Protein AF-A0A7Y6WZF7-F1 (afdb_monomer_lite)

Radius of gyration: 32.37 Å; chains: 1; bounding box: 88×77×103 Å

pLDDT: mean 83.47, std 19.79, range [34.03, 98.75]

Foldseek 3Di:
DDDDDDDDDDDDDDDDDDPDDPPPPVVVVVVVVPPPDPCPPPPPAPLHDQVVEEAEFDAAPDEDKDKWFFQAKAAFQAQKTFTPFCPPHDAFFKKKKAQQDDQDDDDQPDPDDRDPPPPRHGDIDIFGFHDDDGGMGGGPGTHRHIDHNARIMIMGAERRQEYEAAQNGEYEWAADPRGDIQDDHYGYVDYYHHNHYYDHQLRYDNRPDDDAAPADDDPDSDDDPNNGDDDD

Secondary structure (DSSP, 8-state):
-----------------------HHHHHHHHHTTS---------STT---TTEEEEE-STTB---EEEEB-S-B-TT--EEEBS--TT--TT-EEEEEE---PPPPPTT--S----TT-STT-EEEEEEEEE-SSEEEESS--SS-B-SSSEEEEEE-EEEEEEE-TT-EEEPPPP-SSS------EESS-EEESSEEE-TT-SGGGG-----S--S--SS---TTTS----

Sequence (232 aa):
MTRTTFYVPLLSRVFQGRLGLAIAPLALLCAALLGPVAMAAVDNVGLGSGAVGALTINAANTSINTYTRVTAAVPAGQSFVTVASTTGFSVGNLVMVHQTTGLAAPASGSQTPINLVGGPVGRWEFARIASLTATRLNFTQPLTVAFGATGTQAIRVPEYTSVTVNAAGSIVAAPWDGATGGVVAFLSQGAVNNAGAIHADGRGFRGAFAWNGDGDGCTALDEQWPGGASKG

Structure (mmCIF, N/CA/C/O backbone):
data_AF-A0A7Y6WZF7-F1
#
_entry.id   AF-A0A7Y6WZF7-F1
#
loop_
_atom_site.group_PDB
_atom_site.id
_atom_site.type_symbol
_atom_site.label_atom_id
_atom_site.label_alt_id
_atom_site.label_comp_id
_atom_site.label_asym_id
_atom_site.label_entity_id
_atom_site.label_seq_id
_atom_site.pdbx_PDB_ins_code
_atom_site.Cartn_x
_atom_site.Cartn_y
_atom_site.Cartn_z
_atom_site.occupancy
_atom_site.B_iso_or_equiv
_atom_site.auth_seq_id
_atom_site.auth_comp_id
_atom_site.auth_asym_id
_atom_site.auth_atom_id
_atom_site.pdbx_PDB_model_num
ATOM 1 N N . MET A 1 1 ? 72.786 52.980 68.051 1.00 40.03 1 MET A N 1
ATOM 2 C CA . MET A 1 1 ? 73.871 51.988 68.183 1.00 40.03 1 MET A CA 1
ATOM 3 C C . MET A 1 1 ? 73.684 50.908 67.135 1.00 40.03 1 MET A C 1
ATOM 5 O O . MET A 1 1 ? 72.730 50.150 67.175 1.00 40.03 1 MET A O 1
ATOM 9 N N . THR A 1 2 ? 74.569 50.966 66.151 1.00 35.69 2 THR A N 1
ATOM 10 C CA . THR A 1 2 ? 75.109 49.901 65.299 1.00 35.69 2 THR A CA 1
ATOM 11 C C . THR A 1 2 ? 74.838 48.469 65.777 1.00 35.69 2 THR A C 1
ATOM 13 O O . THR A 1 2 ? 75.271 48.116 66.868 1.00 35.69 2 THR A O 1
ATOM 16 N N . ARG A 1 3 ? 74.261 47.615 64.922 1.00 34.12 3 ARG A N 1
ATOM 17 C CA . ARG A 1 3 ? 74.954 46.444 64.339 1.00 34.12 3 ARG A CA 1
ATOM 18 C C . ARG A 1 3 ? 73.996 45.539 63.560 1.00 34.12 3 ARG A C 1
ATOM 20 O O . ARG A 1 3 ? 73.179 44.818 64.112 1.00 34.12 3 ARG A O 1
ATOM 27 N N . THR A 1 4 ? 74.189 45.582 62.250 1.00 42.47 4 THR A N 1
ATOM 28 C CA . THR A 1 4 ? 74.341 44.460 61.320 1.00 42.47 4 THR A CA 1
ATOM 29 C C . THR A 1 4 ? 74.389 43.061 61.949 1.00 42.47 4 THR A C 1
ATOM 31 O O . THR A 1 4 ? 75.234 42.791 62.800 1.00 42.47 4 THR A O 1
ATOM 34 N N . THR A 1 5 ? 73.605 42.122 61.417 1.00 44.31 5 THR A N 1
ATOM 35 C CA . THR A 1 5 ? 74.024 40.716 61.291 1.00 44.31 5 THR A CA 1
ATOM 36 C C . THR A 1 5 ? 73.491 40.162 59.972 1.00 44.31 5 THR A C 1
ATOM 38 O O . THR A 1 5 ? 72.292 39.991 59.785 1.00 44.31 5 THR A O 1
ATOM 41 N N . PHE A 1 6 ? 74.424 39.940 59.049 1.00 35.78 6 PHE A N 1
ATOM 42 C CA . PHE A 1 6 ? 74.285 39.092 57.872 1.00 35.78 6 PHE A CA 1
ATOM 43 C C . PHE A 1 6 ? 74.672 37.660 58.271 1.00 35.78 6 PHE A C 1
ATOM 45 O O . PHE A 1 6 ? 75.722 37.478 58.886 1.00 35.78 6 PHE A O 1
ATOM 52 N N . TYR A 1 7 ? 73.900 36.657 57.848 1.00 36.22 7 TYR A N 1
ATOM 53 C CA . TYR A 1 7 ? 74.439 35.346 57.474 1.00 36.22 7 TYR A CA 1
ATOM 54 C C . TYR A 1 7 ? 73.552 34.713 56.391 1.00 36.22 7 TYR A C 1
ATOM 56 O O . TYR A 1 7 ? 72.329 34.824 56.413 1.00 36.22 7 TYR A O 1
ATOM 64 N N . VAL A 1 8 ? 74.217 34.115 55.412 1.00 34.03 8 VAL A N 1
ATOM 65 C CA . VAL A 1 8 ? 73.764 33.607 54.105 1.00 34.03 8 VAL A CA 1
ATOM 66 C C . VAL A 1 8 ? 74.223 32.133 54.058 1.00 34.03 8 VAL A C 1
ATOM 68 O O . VAL A 1 8 ? 75.137 31.785 54.802 1.00 34.03 8 VAL A O 1
ATOM 71 N N . PRO A 1 9 ? 73.818 31.290 53.098 1.00 46.56 9 PRO A N 1
ATOM 72 C CA . PRO A 1 9 ? 72.508 30.742 52.749 1.00 46.56 9 PRO A CA 1
ATOM 73 C C . PRO A 1 9 ? 72.489 29.202 52.968 1.00 46.56 9 PRO A C 1
ATOM 75 O O . PRO A 1 9 ? 73.508 28.593 53.287 1.00 46.56 9 PRO A O 1
ATOM 78 N N . LEU A 1 10 ? 71.381 28.517 52.668 1.00 37.69 10 LEU A N 1
ATOM 79 C CA . LEU A 1 10 ? 71.480 27.128 52.200 1.00 37.69 10 LEU A CA 1
ATOM 80 C C . LEU A 1 10 ? 70.447 26.842 51.109 1.00 37.69 10 LEU A C 1
ATOM 82 O O . LEU A 1 10 ? 69.249 27.058 51.267 1.00 37.69 10 LEU A O 1
ATOM 86 N N . LEU A 1 11 ? 70.981 26.395 49.974 1.00 37.31 11 LEU A N 1
ATOM 87 C CA . LEU A 1 11 ? 70.283 25.924 48.789 1.00 37.31 11 LEU A CA 1
ATOM 88 C C . LEU A 1 11 ? 69.327 24.765 49.132 1.00 37.31 11 LEU A C 1
ATOM 90 O O . LEU A 1 11 ? 69.703 23.845 49.852 1.00 37.31 11 LEU A O 1
ATOM 94 N N . SER A 1 12 ? 68.187 24.674 48.442 1.00 35.22 12 SER A N 1
ATOM 95 C CA . SER A 1 12 ? 68.044 23.775 47.279 1.00 35.22 12 SER A CA 1
ATOM 96 C C . SER A 1 12 ? 66.590 23.331 47.017 1.00 35.22 12 SER A C 1
ATOM 98 O O . SER A 1 12 ? 65.837 23.027 47.932 1.00 35.22 12 SER A O 1
ATOM 100 N N . ARG A 1 13 ? 66.281 23.215 45.712 1.00 42.88 13 ARG A N 1
ATOM 101 C CA . ARG A 1 13 ? 65.233 22.395 45.056 1.00 42.88 13 ARG A CA 1
ATOM 102 C C . ARG A 1 13 ? 63.798 22.943 44.946 1.00 42.88 13 ARG A C 1
ATOM 104 O O . ARG A 1 13 ? 62.900 22.624 45.707 1.00 42.88 13 ARG A O 1
ATOM 111 N N . VAL A 1 14 ? 63.616 23.705 43.862 1.00 43.72 14 VAL A N 1
ATOM 112 C CA . VAL A 1 14 ? 62.669 23.495 42.740 1.00 43.72 14 VAL A CA 1
ATOM 113 C C . VAL A 1 14 ? 61.563 22.446 42.942 1.00 43.72 14 VAL A C 1
ATOM 115 O O . VAL A 1 14 ? 61.858 21.258 42.999 1.00 43.72 14 VAL A O 1
ATOM 118 N N . PHE A 1 15 ? 60.303 22.878 42.815 1.00 38.41 15 PHE A N 1
ATOM 119 C CA . PHE A 1 15 ? 59.281 22.171 42.028 1.00 38.41 15 PHE A CA 1
ATOM 120 C C . PHE A 1 15 ? 58.274 23.192 41.466 1.00 38.41 15 PHE A C 1
ATOM 122 O O . PHE A 1 15 ? 57.335 23.611 42.134 1.00 38.41 15 PHE A O 1
ATOM 129 N N . GLN A 1 16 ? 58.497 23.635 40.225 1.00 41.97 16 GLN A N 1
ATOM 130 C CA . GLN A 1 16 ? 57.478 24.334 39.439 1.00 41.97 16 GLN A CA 1
ATOM 131 C C . GLN A 1 16 ? 56.476 23.290 38.931 1.00 41.97 16 GLN A C 1
ATOM 133 O O . GLN A 1 16 ? 56.793 22.492 38.048 1.00 41.97 16 GLN A O 1
ATOM 138 N N . GLY A 1 17 ? 55.273 23.271 39.506 1.00 39.50 17 GLY A N 1
ATOM 139 C CA . GLY A 1 17 ? 54.163 22.454 39.024 1.00 39.50 17 GLY A CA 1
ATOM 140 C C . GLY A 1 17 ? 53.635 22.991 37.694 1.00 39.50 17 GLY A C 1
ATOM 141 O O . GLY A 1 17 ? 53.086 24.089 37.631 1.00 39.50 17 GLY A O 1
ATOM 142 N N . ARG A 1 18 ? 53.810 22.213 36.622 1.00 43.69 18 ARG A N 1
ATOM 143 C CA . ARG A 1 18 ? 53.182 22.442 35.315 1.00 43.69 18 ARG A CA 1
ATOM 144 C C . ARG A 1 18 ? 51.662 22.289 35.443 1.00 43.69 18 ARG A C 1
ATOM 146 O O . ARG A 1 18 ? 51.175 21.194 35.711 1.00 43.69 18 ARG A O 1
ATOM 153 N N . LEU A 1 19 ? 50.928 23.375 35.207 1.00 45.44 19 LEU A N 1
ATOM 154 C CA . LEU A 1 19 ? 49.470 23.391 35.075 1.00 45.44 19 LEU A CA 1
ATOM 155 C C . LEU A 1 19 ? 49.087 22.753 33.723 1.00 45.44 19 LEU A C 1
ATOM 157 O O . LEU A 1 19 ? 49.046 23.411 32.685 1.00 45.44 19 LEU A O 1
ATOM 161 N N . GLY A 1 20 ? 48.909 21.433 33.717 1.00 47.00 20 GLY A N 1
ATOM 162 C CA . GLY A 1 20 ? 48.552 20.649 32.535 1.00 47.00 20 GLY A CA 1
ATOM 163 C C . GLY A 1 20 ? 47.052 20.680 32.243 1.00 47.00 20 GLY A C 1
ATOM 164 O O . GLY A 1 20 ? 46.292 19.919 32.825 1.00 47.00 20 GLY A O 1
ATOM 165 N N . LEU A 1 21 ? 46.654 21.576 31.338 1.00 52.69 21 LEU A N 1
ATOM 166 C CA . LEU A 1 21 ? 45.653 21.402 30.274 1.00 52.69 21 LEU A CA 1
ATOM 167 C C . LEU A 1 21 ? 44.616 20.255 30.443 1.00 52.69 21 LEU A C 1
ATOM 169 O O . LEU A 1 21 ? 44.699 19.223 29.784 1.00 52.69 21 LEU A O 1
ATOM 173 N N . ALA A 1 22 ? 43.579 20.461 31.259 1.00 49.88 22 ALA A N 1
ATOM 174 C CA . ALA A 1 22 ? 42.461 19.519 31.427 1.00 49.88 22 ALA A CA 1
ATOM 175 C C . ALA A 1 22 ? 41.177 19.948 30.678 1.00 49.88 22 ALA A C 1
ATOM 177 O O . ALA A 1 22 ? 40.077 19.801 31.199 1.00 49.88 22 ALA A O 1
ATOM 178 N N . ILE A 1 23 ? 41.294 20.511 29.467 1.00 53.31 23 ILE A N 1
ATOM 179 C CA . ILE A 1 23 ? 40.130 21.003 28.687 1.00 53.31 23 ILE A CA 1
ATOM 180 C C . ILE A 1 23 ? 39.801 20.087 27.488 1.00 53.31 23 ILE A C 1
ATOM 182 O O . ILE A 1 23 ? 38.690 20.107 26.967 1.00 53.31 23 ILE A O 1
ATOM 186 N N . ALA A 1 24 ? 40.719 19.206 27.083 1.00 52.19 24 ALA A N 1
ATOM 187 C CA . ALA A 1 24 ? 40.534 18.342 25.914 1.00 52.19 24 ALA A CA 1
ATOM 188 C C . ALA A 1 24 ? 39.487 17.203 26.050 1.00 52.19 24 ALA A C 1
ATOM 190 O O . ALA A 1 24 ? 38.822 16.921 25.053 1.00 52.19 24 ALA A O 1
ATOM 191 N N . PRO A 1 25 ? 39.269 16.540 27.210 1.00 50.34 25 PRO A N 1
ATOM 192 C CA . PRO A 1 25 ? 38.394 15.363 27.242 1.00 50.34 25 PRO A CA 1
ATOM 193 C C . PRO A 1 25 ? 36.896 15.709 27.302 1.00 50.34 25 PRO A C 1
ATOM 195 O O . PRO A 1 25 ? 36.067 14.863 26.977 1.00 50.34 25 PRO A O 1
ATOM 198 N N . LEU A 1 26 ? 36.529 16.945 27.669 1.00 46.41 26 LEU A N 1
ATOM 199 C CA . LEU A 1 26 ? 35.125 17.363 27.790 1.00 46.41 26 LEU A CA 1
ATOM 200 C C . LEU A 1 26 ? 34.485 17.683 26.424 1.00 46.41 26 LEU A C 1
ATOM 202 O O . LEU A 1 26 ? 33.306 17.415 26.212 1.00 46.41 26 LEU A O 1
ATOM 206 N N . ALA A 1 27 ? 35.269 18.199 25.471 1.00 52.19 27 ALA A N 1
ATOM 207 C CA . ALA A 1 27 ? 34.791 18.514 24.122 1.00 52.19 27 ALA A CA 1
ATOM 208 C C . ALA A 1 27 ? 34.536 17.254 23.270 1.00 52.19 27 ALA A C 1
ATOM 210 O O . ALA A 1 27 ? 33.628 17.242 22.439 1.00 52.19 27 ALA A O 1
ATOM 211 N N . LEU A 1 28 ? 35.289 16.173 23.511 1.00 49.25 28 LEU A N 1
ATOM 212 C CA . LEU A 1 28 ? 35.121 14.901 22.802 1.00 49.25 28 LEU A CA 1
ATOM 213 C C . LEU A 1 28 ? 33.848 14.150 23.243 1.00 49.25 28 LEU A C 1
ATOM 215 O O . LEU A 1 28 ? 33.222 13.470 22.434 1.00 49.25 28 LEU A O 1
ATOM 219 N N . LEU A 1 29 ? 33.422 14.326 24.501 1.00 45.94 29 LEU A N 1
ATOM 220 C CA . LEU A 1 29 ? 32.194 13.726 25.036 1.00 45.94 29 LEU A CA 1
ATOM 221 C C . LEU A 1 29 ? 30.924 14.403 24.479 1.00 45.94 29 LEU A C 1
ATOM 223 O O . LEU A 1 29 ? 29.951 13.718 24.176 1.00 45.94 29 LEU A O 1
ATOM 227 N N . CYS A 1 30 ? 30.947 15.724 24.253 1.00 48.53 30 CYS A N 1
ATOM 228 C CA . CYS A 1 30 ? 29.839 16.444 23.605 1.00 48.53 30 CYS A CA 1
ATOM 229 C C . CYS A 1 30 ? 29.683 16.102 22.112 1.00 48.53 30 CYS A C 1
ATOM 231 O O . CYS A 1 30 ? 28.563 16.084 21.610 1.00 48.53 30 CYS A O 1
A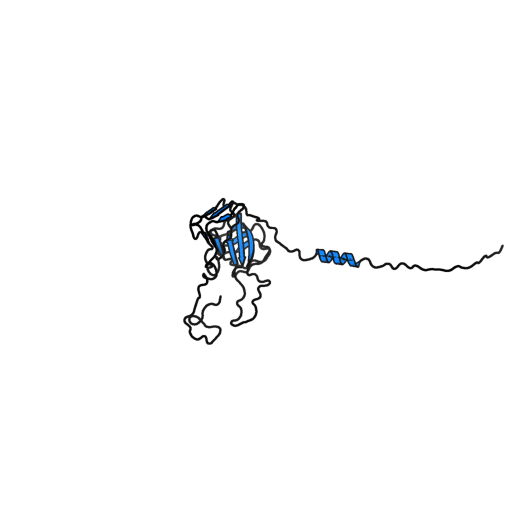TOM 233 N N . ALA A 1 31 ? 30.773 15.789 21.402 1.00 51.34 31 ALA A N 1
ATOM 234 C CA . ALA A 1 31 ? 30.706 15.359 20.002 1.00 51.34 31 ALA A CA 1
ATOM 235 C C . ALA A 1 31 ? 30.155 13.927 19.842 1.00 51.34 31 ALA A C 1
ATOM 237 O O . ALA A 1 31 ? 29.491 13.635 18.851 1.00 51.34 31 ALA A O 1
ATOM 238 N N . ALA A 1 32 ? 30.366 13.050 20.832 1.00 50.19 32 ALA A N 1
ATOM 239 C CA . ALA A 1 32 ? 29.808 11.694 20.846 1.00 50.19 32 ALA A CA 1
ATOM 240 C C . ALA A 1 32 ? 28.296 11.656 21.161 1.00 50.19 32 ALA A C 1
ATOM 242 O O . ALA A 1 32 ? 27.611 10.719 20.759 1.00 50.19 32 ALA A O 1
ATOM 243 N N . LEU A 1 33 ? 27.762 12.685 21.833 1.00 50.75 33 LEU A N 1
ATOM 244 C CA . LEU A 1 33 ? 26.328 12.842 22.132 1.00 50.75 33 LEU A CA 1
ATOM 245 C C . LEU A 1 33 ? 25.526 13.515 21.000 1.00 50.75 33 LEU A C 1
ATOM 247 O O . LEU A 1 33 ? 24.300 13.537 21.055 1.00 50.75 33 LEU A O 1
ATOM 251 N N . LEU A 1 34 ? 26.206 14.042 19.976 1.00 50.59 34 LEU A N 1
ATOM 252 C CA . LEU A 1 34 ? 25.610 14.615 18.759 1.00 50.59 34 LEU A CA 1
ATOM 253 C C . LEU A 1 34 ? 25.666 13.654 17.562 1.00 50.59 34 LEU A C 1
ATOM 255 O O . LEU A 1 34 ? 25.382 14.059 16.433 1.00 50.59 34 LEU A O 1
ATOM 259 N N . GLY A 1 35 ? 26.039 12.388 17.785 1.00 48.22 35 GLY A N 1
ATOM 260 C CA . GLY A 1 35 ? 25.903 11.356 16.762 1.00 48.22 35 GLY A CA 1
ATOM 261 C C . GLY A 1 35 ? 24.459 11.328 16.245 1.00 48.22 35 GLY A C 1
ATOM 262 O O . GLY A 1 35 ? 23.542 11.552 17.040 1.00 48.22 35 GLY A O 1
ATOM 263 N N . PRO A 1 36 ? 24.228 11.102 14.937 1.00 51.19 36 PRO A N 1
ATOM 264 C CA . PRO A 1 36 ? 22.879 11.020 14.402 1.00 51.19 36 PRO A CA 1
ATOM 265 C C . PRO A 1 36 ? 22.134 9.953 15.195 1.00 51.19 36 PRO A C 1
ATOM 267 O O . PRO A 1 36 ? 22.455 8.766 15.120 1.00 51.19 36 PRO A O 1
ATOM 270 N N . VAL A 1 37 ? 21.173 10.397 16.003 1.00 46.94 37 VAL A N 1
ATOM 271 C CA . VAL A 1 37 ? 20.243 9.502 16.675 1.00 46.94 37 VAL A CA 1
ATOM 272 C C . VAL A 1 37 ? 19.619 8.697 15.549 1.00 46.94 37 VAL A C 1
ATOM 274 O O . VAL A 1 37 ? 19.057 9.283 14.622 1.00 46.94 37 VAL A O 1
ATOM 277 N N . ALA A 1 38 ? 19.791 7.376 15.563 1.00 41.44 38 ALA A N 1
ATOM 278 C CA . ALA A 1 38 ? 19.068 6.518 14.646 1.00 41.44 38 ALA A CA 1
ATOM 279 C C . ALA A 1 38 ? 17.583 6.808 14.881 1.00 41.44 38 ALA A C 1
ATOM 281 O O . ALA A 1 38 ? 17.028 6.426 15.910 1.00 41.44 38 ALA A O 1
ATOM 282 N N . MET A 1 39 ? 16.967 7.572 13.977 1.00 47.41 39 MET A N 1
ATOM 283 C CA . MET A 1 39 ? 15.555 7.917 14.046 1.00 47.41 39 MET A CA 1
ATOM 284 C C . MET A 1 39 ? 14.762 6.690 13.612 1.00 47.41 39 MET A C 1
ATOM 286 O O . MET A 1 39 ? 14.167 6.662 12.539 1.00 47.41 39 MET A O 1
ATOM 290 N N . ALA A 1 40 ? 14.778 5.644 14.436 1.00 45.72 40 ALA A N 1
ATOM 291 C CA . ALA A 1 40 ? 13.651 4.740 14.449 1.00 45.72 40 ALA A CA 1
ATOM 292 C C . ALA A 1 40 ? 12.462 5.611 14.863 1.00 45.72 40 ALA A C 1
ATOM 294 O O . ALA A 1 40 ? 12.428 6.135 15.980 1.00 45.72 40 ALA A O 1
ATOM 295 N N . ALA A 1 41 ? 11.548 5.863 13.925 1.00 55.28 41 ALA A N 1
ATOM 296 C CA . ALA A 1 41 ? 10.278 6.474 14.268 1.00 55.28 41 ALA A CA 1
ATOM 297 C C . ALA A 1 41 ? 9.669 5.660 15.418 1.00 55.28 41 ALA A C 1
ATOM 299 O O . ALA A 1 41 ? 9.771 4.431 15.431 1.00 55.28 41 ALA A O 1
ATOM 300 N N . VAL A 1 42 ? 9.103 6.346 16.412 1.00 62.47 42 VAL A N 1
ATOM 301 C CA . VAL A 1 42 ? 8.401 5.679 17.512 1.00 62.47 42 VAL A CA 1
ATOM 302 C C . VAL A 1 42 ? 7.353 4.763 16.891 1.00 62.47 42 VAL A C 1
ATOM 304 O O . VAL A 1 42 ? 6.498 5.250 16.153 1.00 62.47 42 VAL A O 1
ATOM 307 N N . ASP A 1 43 ? 7.428 3.459 17.174 1.00 68.31 43 ASP A N 1
ATOM 308 C CA . ASP A 1 43 ? 6.373 2.527 16.787 1.00 68.31 43 ASP A CA 1
ATOM 309 C C . ASP A 1 43 ? 5.105 2.893 17.563 1.00 68.31 43 ASP A C 1
ATOM 311 O O . ASP A 1 43 ? 4.927 2.583 18.740 1.00 68.31 43 ASP A O 1
ATOM 315 N N . ASN A 1 44 ? 4.254 3.651 16.890 1.00 76.69 44 ASN A N 1
ATOM 316 C CA . ASN A 1 44 ? 2.977 4.155 17.364 1.00 76.69 44 ASN A CA 1
ATOM 317 C C . ASN A 1 44 ? 1.819 3.216 16.992 1.00 76.69 44 ASN A C 1
ATOM 319 O O . ASN A 1 44 ? 0.673 3.502 17.349 1.00 76.69 44 ASN A O 1
ATOM 323 N N . VAL A 1 45 ? 2.089 2.128 16.266 1.00 86.31 45 VAL A N 1
ATOM 324 C CA . VAL A 1 45 ? 1.063 1.213 15.752 1.00 86.31 45 VAL A CA 1
ATOM 325 C C . VAL A 1 45 ? 1.087 -0.125 16.489 1.00 86.31 45 VAL A C 1
ATOM 327 O O . VAL A 1 45 ? 0.020 -0.683 16.752 1.00 86.31 45 VAL A O 1
ATOM 330 N N . GLY A 1 46 ? 2.266 -0.631 16.859 1.00 90.00 46 GLY A N 1
ATOM 331 C CA . GLY A 1 46 ? 2.432 -1.915 17.535 1.00 90.00 46 GLY A CA 1
ATOM 332 C C . GLY A 1 46 ? 1.773 -3.059 16.759 1.00 90.00 46 GLY A C 1
ATOM 333 O O . GLY A 1 46 ? 1.927 -3.191 15.548 1.00 90.00 46 GLY A O 1
ATOM 334 N N . LEU A 1 47 ? 0.968 -3.872 17.450 1.00 91.69 47 LEU A N 1
ATOM 335 C CA . LEU A 1 47 ? 0.198 -4.971 16.841 1.00 91.69 47 LEU A CA 1
ATOM 336 C C . LEU A 1 47 ? -1.135 -4.518 16.214 1.00 91.69 47 LEU A C 1
ATOM 338 O O . LEU A 1 47 ? -1.987 -5.340 15.871 1.00 91.69 47 LEU A O 1
ATOM 342 N N . GLY A 1 48 ? -1.322 -3.207 16.067 1.00 93.31 48 GLY A N 1
ATOM 343 C CA . GLY A 1 48 ? -2.536 -2.592 15.559 1.00 93.31 48 GLY A CA 1
ATOM 344 C C . GLY A 1 48 ? -3.650 -2.461 16.599 1.00 93.31 48 GLY A C 1
ATOM 345 O O . GLY A 1 48 ? -3.573 -2.933 17.735 1.00 93.31 48 GLY A O 1
ATOM 346 N N . SER A 1 49 ? -4.720 -1.788 16.188 1.00 94.75 49 SER A N 1
ATOM 347 C CA . SER A 1 49 ? -5.884 -1.468 17.023 1.00 94.75 49 SER A CA 1
ATOM 348 C C . SER A 1 49 ? -6.875 -2.621 17.219 1.00 94.75 49 SER A C 1
ATOM 350 O O . SER A 1 49 ? -7.708 -2.555 18.120 1.00 94.75 49 SER A O 1
ATOM 352 N N . GLY A 1 50 ? -6.831 -3.651 16.368 1.00 95.88 50 GLY A N 1
ATOM 353 C CA . GLY A 1 50 ? -7.843 -4.712 16.337 1.00 95.88 50 GLY A CA 1
ATOM 354 C C . GLY A 1 50 ? -9.230 -4.248 15.868 1.00 95.88 50 GLY A C 1
ATOM 355 O O . GLY A 1 50 ? -10.192 -5.006 15.973 1.00 95.88 50 GLY A O 1
ATOM 356 N N . ALA A 1 51 ? -9.362 -3.023 15.341 1.00 95.94 51 ALA A N 1
ATOM 357 C CA . ALA A 1 51 ? -10.648 -2.394 15.027 1.00 95.94 51 ALA A CA 1
ATOM 358 C C . ALA A 1 51 ? -11.500 -3.140 13.983 1.00 95.94 51 ALA A C 1
ATOM 360 O O . ALA A 1 51 ? -12.695 -2.875 13.873 1.00 95.94 51 ALA A O 1
ATOM 361 N N . VAL A 1 52 ? -10.911 -4.055 13.208 1.00 96.88 52 VAL A N 1
ATOM 362 C CA . VAL A 1 52 ? -11.641 -4.870 12.225 1.00 96.88 52 VAL A CA 1
ATOM 363 C C . VAL A 1 52 ? -12.254 -6.128 12.863 1.00 96.88 52 VAL A C 1
ATOM 365 O O . VAL A 1 52 ? -13.163 -6.723 12.289 1.00 96.88 52 VAL A O 1
ATOM 368 N N . GLY A 1 53 ? -11.820 -6.517 14.066 1.00 98.00 53 GLY A N 1
ATOM 369 C CA . GLY A 1 53 ? -12.262 -7.740 14.739 1.00 98.00 53 GLY A CA 1
ATOM 370 C C . GLY A 1 53 ? -11.523 -8.989 14.254 1.00 98.00 53 GLY A C 1
ATOM 371 O O . GLY A 1 53 ? -10.417 -8.899 13.723 1.00 98.00 53 GLY A O 1
ATOM 372 N N . ALA A 1 54 ? -12.106 -10.168 14.471 1.00 98.38 54 ALA A N 1
ATOM 373 C CA . ALA A 1 54 ? -11.499 -11.435 14.067 1.00 98.38 54 ALA A CA 1
ATOM 374 C C . ALA A 1 54 ? -11.783 -11.738 12.588 1.00 98.38 54 ALA A C 1
ATOM 376 O O . ALA A 1 54 ? -12.910 -11.565 12.120 1.00 98.38 54 ALA A O 1
ATOM 377 N N . LEU A 1 55 ? -10.785 -12.245 11.864 1.00 98.62 55 LEU A N 1
ATOM 378 C CA . LEU A 1 55 ? -10.919 -12.682 10.474 1.00 98.62 55 LEU A CA 1
ATOM 379 C C . LEU A 1 55 ? -10.858 -14.208 10.373 1.00 98.62 55 LEU A C 1
ATOM 381 O O . LEU A 1 55 ? -9.942 -14.830 10.907 1.00 98.62 55 LEU A O 1
ATOM 385 N N . THR A 1 56 ? -11.786 -14.810 9.627 1.00 98.56 56 THR A N 1
ATOM 386 C CA . THR A 1 56 ? -11.717 -16.225 9.223 1.00 98.56 56 THR A CA 1
ATOM 387 C C . THR A 1 56 ? -11.810 -16.346 7.706 1.00 98.56 56 THR A C 1
ATOM 389 O O . THR A 1 56 ? -12.786 -15.897 7.107 1.00 98.56 56 THR A O 1
ATOM 392 N N . ILE A 1 57 ? -10.812 -16.974 7.085 1.00 98.56 57 ILE A N 1
ATOM 393 C CA . ILE A 1 57 ? -10.735 -17.195 5.638 1.00 98.56 57 ILE A CA 1
ATOM 394 C C . ILE A 1 57 ? -10.990 -18.667 5.323 1.00 98.56 57 ILE A C 1
ATOM 396 O O . ILE A 1 57 ? -10.228 -19.543 5.727 1.00 98.56 57 ILE A O 1
ATOM 400 N N . ASN A 1 58 ? -12.061 -18.917 4.566 1.00 98.19 58 ASN A N 1
ATOM 401 C CA . ASN A 1 58 ? -12.467 -20.252 4.112 1.00 98.19 58 ASN A CA 1
ATOM 402 C C . ASN A 1 58 ? -12.286 -20.459 2.603 1.00 98.19 58 ASN A C 1
ATOM 404 O O . ASN A 1 58 ? -12.265 -21.597 2.148 1.00 98.19 58 ASN A O 1
ATOM 408 N N . ALA A 1 59 ? -12.182 -19.370 1.837 1.00 98.00 59 ALA A N 1
ATOM 409 C CA . ALA A 1 59 ? -12.082 -19.399 0.385 1.00 98.00 59 ALA A CA 1
ATOM 410 C C . ALA A 1 59 ? -10.685 -18.979 -0.078 1.00 98.00 59 ALA A C 1
ATOM 412 O O . ALA A 1 59 ? -10.062 -18.078 0.496 1.00 98.00 59 ALA A O 1
ATOM 413 N N . ALA A 1 60 ? -10.208 -19.628 -1.134 1.00 97.75 60 ALA A N 1
ATOM 414 C CA . ALA A 1 60 ? -8.984 -19.240 -1.811 1.00 97.75 60 ALA A CA 1
ATOM 415 C C . ALA A 1 60 ? -9.128 -17.865 -2.485 1.00 97.75 60 ALA A C 1
ATOM 417 O O . ALA A 1 60 ? -10.219 -17.449 -2.872 1.00 97.75 60 ALA A O 1
ATOM 418 N N . ASN A 1 61 ? -7.994 -17.199 -2.686 1.00 97.06 61 ASN A N 1
ATOM 419 C CA . ASN A 1 61 ? -7.855 -15.932 -3.400 1.00 97.06 61 ASN A CA 1
ATOM 420 C C . ASN A 1 61 ? -8.609 -14.755 -2.764 1.00 97.06 61 ASN A C 1
ATOM 422 O O . ASN A 1 61 ? -9.061 -13.852 -3.469 1.00 97.06 61 ASN A O 1
ATOM 426 N N . THR A 1 62 ? -8.706 -14.724 -1.436 1.00 98.12 62 THR A N 1
ATOM 427 C CA . THR A 1 62 ? -9.307 -13.589 -0.732 1.00 98.12 62 THR A CA 1
ATOM 428 C C . THR A 1 62 ? -8.320 -12.423 -0.666 1.00 98.12 62 THR A C 1
ATOM 430 O O . THR A 1 62 ? -7.210 -12.572 -0.161 1.00 98.12 62 THR A O 1
ATOM 433 N N . SER A 1 63 ? -8.718 -11.241 -1.139 1.00 97.06 63 SER A N 1
ATOM 434 C CA . SER A 1 63 ? -7.941 -10.013 -0.941 1.00 97.06 63 SER A CA 1
ATOM 435 C C . SER A 1 63 ? -8.507 -9.209 0.225 1.00 97.06 63 SER A C 1
ATOM 437 O O . SER A 1 63 ? -9.718 -9.023 0.323 1.00 97.06 63 SER A O 1
ATOM 439 N N . ILE A 1 64 ? -7.627 -8.746 1.113 1.00 98.12 64 ILE A N 1
ATOM 440 C CA . ILE A 1 64 ? -7.998 -8.002 2.330 1.00 98.12 64 ILE A CA 1
ATOM 441 C C . ILE A 1 64 ? -7.517 -6.547 2.318 1.00 98.12 64 ILE A C 1
ATOM 443 O O . ILE A 1 64 ? -7.860 -5.770 3.206 1.00 98.12 64 ILE A O 1
ATOM 447 N N . ASN A 1 65 ? -6.693 -6.181 1.339 1.00 98.38 65 ASN A N 1
ATOM 448 C CA . ASN A 1 65 ? -6.104 -4.857 1.218 1.00 98.38 65 ASN A CA 1
ATOM 449 C C . ASN A 1 65 ? -6.864 -4.017 0.191 1.00 98.38 65 ASN A C 1
ATOM 451 O O . ASN A 1 65 ? -7.354 -4.528 -0.813 1.00 98.38 65 ASN A O 1
ATOM 455 N N . THR A 1 66 ? -6.884 -2.706 0.420 1.00 98.44 66 THR A N 1
ATOM 456 C CA . THR A 1 66 ? -7.313 -1.709 -0.570 1.00 98.44 66 THR A CA 1
ATOM 457 C C . THR A 1 66 ? -6.098 -0.890 -0.970 1.00 98.44 66 THR A C 1
ATOM 459 O O . THR A 1 66 ? -5.333 -0.482 -0.098 1.00 98.44 66 THR A O 1
ATOM 462 N N . TYR A 1 67 ? -5.934 -0.613 -2.260 1.00 98.31 67 TYR A N 1
ATOM 463 C CA . TYR A 1 67 ? -4.768 0.089 -2.791 1.00 98.31 67 TYR A CA 1
ATOM 464 C C . TYR A 1 67 ? -5.200 1.344 -3.542 1.00 98.31 67 TYR A C 1
ATOM 466 O O . TYR A 1 67 ? -6.221 1.346 -4.227 1.00 98.31 67 TYR A O 1
ATOM 474 N N . THR A 1 68 ? -4.407 2.405 -3.454 1.00 98.38 68 THR A N 1
ATOM 475 C CA . THR A 1 68 ? -4.596 3.603 -4.272 1.00 98.38 68 THR A CA 1
ATOM 476 C C . THR A 1 68 ? -3.254 4.211 -4.650 1.00 98.38 68 THR A C 1
ATOM 478 O O . THR A 1 68 ? -2.305 4.214 -3.862 1.00 98.38 68 THR A O 1
ATOM 481 N N . ARG A 1 69 ? -3.155 4.700 -5.885 1.00 97.75 69 ARG A N 1
ATOM 482 C CA . ARG A 1 69 ? -1.931 5.300 -6.415 1.00 97.75 69 ARG A CA 1
ATOM 483 C C . ARG A 1 69 ? -1.753 6.691 -5.815 1.00 97.75 69 ARG A C 1
ATOM 485 O O . ARG A 1 69 ? -2.682 7.497 -5.876 1.00 97.75 69 ARG A O 1
ATOM 492 N N . VAL A 1 70 ? -0.564 6.997 -5.308 1.00 98.00 70 VAL A N 1
ATOM 493 C CA . VAL A 1 70 ? -0.185 8.374 -4.961 1.00 98.00 70 VAL A CA 1
ATOM 494 C C . VAL A 1 70 ? 0.109 9.140 -6.251 1.00 98.00 70 VAL A C 1
ATOM 496 O O . VAL A 1 70 ? 0.758 8.625 -7.157 1.00 98.00 70 VAL A O 1
ATOM 499 N N . THR A 1 71 ? -0.407 10.359 -6.371 1.00 97.56 71 THR A N 1
ATOM 500 C CA . THR A 1 71 ? -0.368 11.132 -7.627 1.00 97.56 71 THR A CA 1
ATOM 501 C C . THR A 1 71 ? 0.537 12.360 -7.575 1.00 97.56 71 THR A C 1
ATOM 503 O O . THR A 1 71 ? 0.770 12.981 -8.610 1.00 97.56 71 THR A O 1
ATOM 506 N N . ALA A 1 72 ? 1.076 12.695 -6.403 1.00 97.31 72 ALA A N 1
ATOM 507 C CA . ALA A 1 72 ? 1.993 13.812 -6.197 1.00 97.31 72 ALA A CA 1
ATOM 508 C C . ALA A 1 72 ? 3.124 13.408 -5.246 1.00 97.31 72 ALA A C 1
ATOM 510 O O . ALA A 1 72 ? 2.930 12.548 -4.391 1.00 97.31 72 ALA A O 1
ATOM 511 N N . ALA A 1 73 ? 4.291 14.038 -5.392 1.00 96.00 73 ALA A N 1
ATOM 512 C CA . ALA A 1 73 ? 5.419 13.792 -4.503 1.00 96.00 73 ALA A CA 1
ATOM 513 C C . ALA A 1 73 ? 5.065 14.197 -3.069 1.00 96.00 73 ALA A C 1
ATOM 515 O O . ALA A 1 73 ? 4.302 15.143 -2.854 1.00 96.00 73 ALA A O 1
ATOM 516 N N . VAL A 1 74 ? 5.642 13.484 -2.107 1.00 97.06 74 VAL A N 1
ATOM 517 C CA . VAL A 1 74 ? 5.350 13.645 -0.684 1.00 97.06 74 VAL A CA 1
ATOM 518 C C . VAL A 1 74 ? 6.649 14.006 0.029 1.00 97.06 74 VAL A C 1
ATOM 520 O O . VAL A 1 74 ? 7.468 13.115 0.259 1.00 97.06 74 VAL A O 1
ATOM 523 N N . PRO A 1 75 ? 6.919 15.286 0.332 1.00 96.44 75 PRO A N 1
ATOM 524 C CA . PRO A 1 75 ? 8.081 15.650 1.130 1.00 96.44 75 PRO A CA 1
ATOM 525 C C . PRO A 1 75 ? 8.001 15.092 2.556 1.00 96.44 75 PRO A C 1
ATOM 527 O O . PRO A 1 75 ? 6.920 14.935 3.122 1.00 96.44 75 PRO A O 1
ATOM 530 N N . ALA A 1 76 ? 9.163 14.848 3.163 1.00 95.75 76 ALA A N 1
ATOM 531 C CA . ALA A 1 76 ? 9.243 14.526 4.584 1.00 95.75 76 ALA A CA 1
ATOM 532 C C . ALA A 1 76 ? 8.637 15.663 5.429 1.00 95.75 76 ALA A C 1
ATOM 534 O O . ALA A 1 76 ? 8.769 16.842 5.095 1.00 95.75 76 ALA A O 1
ATOM 535 N N . GLY A 1 77 ? 7.969 15.309 6.522 1.00 96.25 77 GLY A N 1
ATOM 536 C CA . GLY A 1 77 ? 7.227 16.234 7.378 1.00 96.25 77 GLY A CA 1
ATOM 537 C C . GLY A 1 77 ? 5.798 16.525 6.903 1.00 96.25 77 GLY A C 1
ATOM 538 O O . GLY A 1 77 ? 5.062 17.227 7.596 1.00 96.25 77 GLY A O 1
ATOM 539 N N . GLN A 1 78 ? 5.369 15.995 5.753 1.00 96.50 78 GLN A N 1
ATOM 540 C CA . GLN A 1 78 ? 4.006 16.176 5.258 1.00 96.50 78 GLN A CA 1
ATOM 541 C C . GLN A 1 78 ? 3.030 15.203 5.931 1.00 96.50 78 GLN A C 1
ATOM 543 O O . GLN A 1 78 ? 3.278 14.005 6.022 1.00 96.50 78 GLN A O 1
ATOM 548 N N . SER A 1 79 ? 1.869 15.703 6.354 1.00 97.31 79 SER A N 1
ATOM 549 C CA . SER A 1 79 ? 0.809 14.918 7.005 1.00 97.31 79 SER A CA 1
ATOM 550 C C . SER A 1 79 ? -0.325 14.513 6.064 1.00 97.31 79 SER A C 1
ATOM 552 O O . SER A 1 79 ? -1.449 14.293 6.503 1.00 97.31 79 SER A O 1
ATOM 554 N N . PHE A 1 80 ? -0.078 14.429 4.758 1.00 98.31 80 PHE A N 1
ATOM 555 C CA . PHE A 1 80 ? -1.079 13.958 3.805 1.00 98.31 80 PHE A CA 1
ATOM 556 C C . PHE A 1 80 ? -0.445 13.390 2.542 1.00 98.31 80 PHE A C 1
ATOM 558 O O . PHE A 1 80 ? 0.666 13.763 2.171 1.00 98.31 80 PHE A O 1
ATOM 565 N N . VAL A 1 81 ? -1.206 12.557 1.836 1.00 98.50 81 VAL A N 1
ATOM 566 C CA . VAL A 1 81 ? -0.886 12.097 0.480 1.00 98.50 81 VAL A CA 1
ATOM 567 C C . VAL A 1 81 ? -2.044 12.402 -0.463 1.00 98.50 81 VAL A C 1
ATOM 569 O O . VAL A 1 81 ? -3.214 12.212 -0.119 1.00 98.50 81 VAL A O 1
ATOM 572 N N . THR A 1 82 ? -1.723 12.892 -1.660 1.00 98.56 82 THR A N 1
ATOM 573 C CA . THR A 1 82 ? -2.705 13.030 -2.746 1.00 98.56 82 THR A CA 1
ATOM 574 C C . THR A 1 82 ? -2.753 11.714 -3.511 1.00 98.56 82 THR A C 1
ATOM 576 O O . THR A 1 82 ? -1.709 11.182 -3.891 1.00 98.56 82 THR A O 1
ATOM 579 N N . VAL A 1 83 ? -3.951 11.176 -3.707 1.00 98.44 83 VAL A N 1
ATOM 580 C CA . VAL A 1 83 ? -4.186 9.843 -4.268 1.00 98.44 83 VAL A CA 1
ATOM 581 C C . VAL A 1 83 ? -5.205 9.890 -5.399 1.00 98.44 83 VAL A C 1
ATOM 583 O O . VAL A 1 83 ? -5.982 10.838 -5.507 1.00 98.44 83 VAL A O 1
ATOM 586 N N . ALA A 1 84 ? -5.208 8.864 -6.247 1.00 98.06 84 ALA A N 1
ATOM 587 C CA . ALA A 1 84 ? -6.132 8.770 -7.377 1.00 98.06 84 ALA A CA 1
ATOM 588 C C . ALA A 1 84 ? -7.602 8.663 -6.930 1.00 98.06 84 ALA A C 1
ATOM 590 O O . ALA A 1 84 ? -8.480 9.269 -7.537 1.00 98.06 84 ALA A O 1
ATOM 591 N N . SER A 1 85 ? -7.861 7.907 -5.861 1.00 97.88 85 SER A N 1
ATOM 592 C CA . SER A 1 85 ? -9.178 7.764 -5.232 1.00 97.88 85 SER A CA 1
ATOM 593 C C . SER A 1 85 ? -9.029 7.359 -3.766 1.00 97.88 85 SER A C 1
ATOM 595 O O . SER A 1 85 ? -8.059 6.692 -3.398 1.00 97.88 85 SER A O 1
ATOM 597 N N . THR A 1 86 ? -9.990 7.736 -2.928 1.00 98.44 86 THR A N 1
ATOM 598 C CA . THR A 1 86 ? -10.094 7.301 -1.527 1.00 98.44 86 THR A CA 1
ATOM 599 C C . THR A 1 86 ? -11.183 6.250 -1.296 1.00 98.44 86 THR A C 1
ATOM 601 O O . THR A 1 86 ? -11.471 5.895 -0.152 1.00 98.44 86 THR A O 1
ATOM 604 N N . THR A 1 87 ? -11.777 5.696 -2.359 1.00 98.25 87 THR A N 1
ATOM 605 C CA . THR A 1 87 ? -12.738 4.588 -2.256 1.00 98.25 87 THR A CA 1
ATOM 606 C C . THR A 1 87 ? -12.145 3.416 -1.466 1.00 98.25 87 THR A C 1
ATOM 608 O O . THR A 1 87 ? -11.039 2.961 -1.744 1.00 98.25 87 THR A O 1
ATOM 611 N N . GLY A 1 88 ? -12.888 2.914 -0.475 1.00 97.00 88 GLY A N 1
ATOM 612 C CA . GLY A 1 88 ? -12.454 1.802 0.381 1.00 97.00 88 GLY A CA 1
ATOM 613 C C . GLY A 1 88 ? -11.532 2.196 1.545 1.00 97.00 88 GLY A C 1
ATOM 614 O O . GLY A 1 88 ? -11.125 1.313 2.307 1.00 97.00 88 GLY A O 1
ATOM 615 N N . PHE A 1 89 ? -11.249 3.493 1.709 1.00 98.56 89 PHE A N 1
ATOM 616 C CA . PHE A 1 89 ? -10.586 4.076 2.876 1.00 98.56 89 PHE A CA 1
ATOM 617 C C . PHE A 1 89 ? -11.598 4.803 3.766 1.00 98.56 89 PHE A C 1
ATOM 619 O O . PHE A 1 89 ? -12.643 5.276 3.318 1.00 98.56 89 PHE A O 1
ATOM 626 N N . SER A 1 90 ? -11.299 4.897 5.056 1.00 98.31 90 SER A N 1
ATOM 627 C CA . SER A 1 90 ? -12.121 5.607 6.038 1.00 98.31 90 SER A CA 1
ATOM 628 C C . SER A 1 90 ? -11.250 6.238 7.120 1.00 98.31 90 SER A C 1
ATOM 630 O O . SER A 1 90 ? -10.109 5.822 7.336 1.00 98.31 90 SER A O 1
ATOM 632 N N . VAL A 1 91 ? -11.791 7.241 7.815 1.00 98.38 91 VAL A N 1
ATOM 633 C CA . VAL A 1 91 ? -11.136 7.841 8.986 1.00 98.38 91 VAL A CA 1
ATOM 634 C C . VAL A 1 91 ? -10.807 6.756 10.015 1.00 98.38 91 VAL A C 1
ATOM 636 O O . VAL A 1 91 ? -11.579 5.822 10.218 1.00 98.38 91 VAL A O 1
ATOM 639 N N . GLY A 1 92 ? -9.629 6.856 10.626 1.00 97.25 92 GLY A N 1
ATOM 640 C CA . GLY A 1 92 ? -9.105 5.896 11.594 1.00 97.25 92 GLY A CA 1
ATOM 641 C C . GLY A 1 92 ? -8.405 4.683 10.980 1.00 97.25 92 GLY A C 1
ATOM 642 O O . GLY A 1 92 ? -7.674 4.003 11.699 1.00 97.25 92 GLY A O 1
ATOM 643 N N . ASN A 1 93 ? -8.558 4.417 9.674 1.00 98.25 93 ASN A N 1
ATOM 644 C CA . ASN A 1 93 ? -7.829 3.325 9.024 1.00 98.25 93 ASN A CA 1
ATOM 645 C C . ASN A 1 93 ? -6.315 3.555 9.089 1.00 98.25 93 ASN A C 1
ATOM 647 O O . ASN A 1 93 ? -5.830 4.677 8.905 1.00 98.25 93 ASN A O 1
ATOM 651 N N . LEU A 1 94 ? -5.590 2.459 9.298 1.00 98.19 94 LEU A N 1
ATOM 652 C CA . LEU A 1 94 ? -4.152 2.390 9.111 1.00 98.19 94 LEU A CA 1
ATOM 653 C C . LEU A 1 94 ? -3.831 2.239 7.620 1.00 98.19 94 LEU A C 1
ATOM 655 O O . LEU A 1 94 ? -4.455 1.449 6.903 1.00 98.19 94 LEU A O 1
ATOM 659 N N . VAL A 1 95 ? -2.852 3.003 7.157 1.00 98.19 95 VAL A N 1
ATOM 660 C CA . VAL A 1 95 ? -2.379 3.019 5.777 1.00 98.19 95 VAL A CA 1
ATOM 661 C C . VAL A 1 95 ? -0.873 2.827 5.769 1.00 98.19 95 VAL A C 1
ATOM 663 O O . VAL A 1 95 ? -0.163 3.507 6.500 1.00 98.19 95 VAL A O 1
ATOM 666 N N . MET A 1 96 ? -0.383 1.934 4.918 1.00 98.25 96 MET A N 1
ATOM 667 C CA . MET A 1 96 ? 1.026 1.857 4.555 1.00 98.25 96 MET A CA 1
ATOM 668 C C . MET A 1 96 ? 1.250 2.670 3.285 1.00 98.25 96 MET A C 1
ATOM 670 O O . MET A 1 96 ? 0.680 2.353 2.239 1.00 98.25 96 MET A O 1
ATOM 674 N N . VAL A 1 97 ? 2.067 3.713 3.363 1.00 98.06 97 VAL A N 1
ATOM 675 C CA . VAL A 1 97 ? 2.577 4.416 2.182 1.00 98.06 97 VAL A CA 1
ATOM 676 C C . VAL A 1 97 ? 3.855 3.704 1.769 1.00 98.06 97 VAL A C 1
ATOM 678 O O . VAL A 1 97 ? 4.767 3.604 2.578 1.00 98.06 97 VAL A O 1
ATOM 681 N N . HIS A 1 98 ? 3.913 3.164 0.552 1.00 97.50 98 HIS A N 1
ATOM 682 C CA . HIS A 1 98 ? 5.021 2.328 0.086 1.00 97.50 98 HIS A CA 1
ATOM 683 C C . HIS A 1 98 ? 5.482 2.735 -1.315 1.00 97.50 98 HIS A C 1
ATOM 685 O O . HIS A 1 98 ? 4.699 2.754 -2.271 1.00 97.50 98 HIS A O 1
ATOM 691 N N . GLN A 1 99 ? 6.776 3.019 -1.444 1.00 95.50 99 GLN A N 1
ATOM 692 C CA . GLN A 1 99 ? 7.447 3.257 -2.715 1.00 95.50 99 GLN A CA 1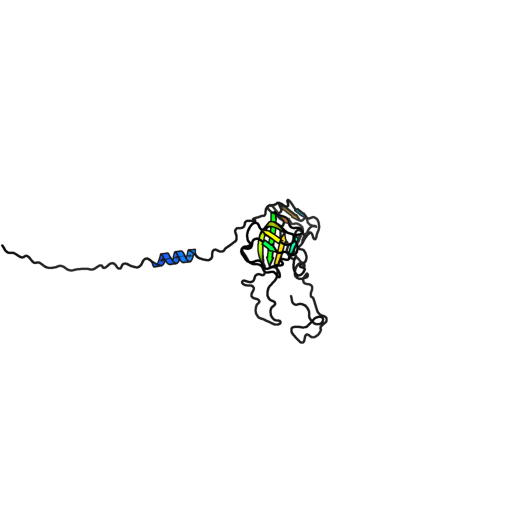
ATOM 693 C C . GLN A 1 99 ? 7.828 1.918 -3.361 1.00 95.50 99 GLN A C 1
ATOM 695 O O . GLN A 1 99 ? 8.903 1.375 -3.125 1.00 95.50 99 GLN A O 1
ATOM 700 N N . THR A 1 100 ? 6.952 1.389 -4.204 1.00 93.56 100 THR A N 1
ATOM 701 C CA . THR A 1 100 ? 7.138 0.087 -4.866 1.00 93.56 100 THR A CA 1
ATOM 702 C C . THR A 1 100 ? 8.138 0.155 -6.018 1.00 93.56 100 THR A C 1
ATOM 704 O O . THR A 1 100 ? 8.940 -0.756 -6.189 1.00 93.56 100 THR A O 1
ATOM 707 N N . THR A 1 101 ? 8.111 1.235 -6.802 1.00 90.06 101 THR A N 1
ATOM 708 C CA . THR A 1 101 ? 9.011 1.457 -7.949 1.00 90.06 101 THR A CA 1
ATOM 709 C C . THR A 1 101 ? 9.498 2.909 -7.980 1.00 90.06 101 THR A C 1
ATOM 711 O O . THR A 1 101 ? 9.207 3.682 -7.068 1.00 90.06 101 THR A O 1
ATOM 714 N N . GLY A 1 102 ? 10.256 3.304 -9.007 1.00 84.88 102 GLY A N 1
ATOM 715 C CA . GLY A 1 102 ? 10.742 4.684 -9.163 1.00 84.88 102 GLY A CA 1
ATOM 716 C C . GLY A 1 102 ? 12.262 4.832 -9.169 1.00 84.88 102 GLY A C 1
ATOM 717 O O . GLY A 1 102 ? 12.762 5.942 -9.012 1.00 84.88 102 GLY A O 1
ATOM 718 N N . LEU A 1 103 ? 13.003 3.735 -9.358 1.00 82.56 103 LEU A N 1
ATOM 719 C CA . LEU A 1 103 ? 14.393 3.831 -9.797 1.00 82.56 103 LEU A CA 1
ATOM 720 C C . LEU A 1 103 ? 14.420 4.381 -11.224 1.00 82.56 103 LEU A C 1
ATOM 722 O O . LEU A 1 103 ? 13.567 4.040 -12.044 1.00 82.56 103 LEU A O 1
ATOM 726 N N . ALA A 1 104 ? 15.404 5.228 -11.515 1.00 80.94 104 ALA A N 1
ATOM 727 C CA . ALA A 1 104 ? 15.680 5.607 -12.889 1.00 80.94 104 ALA A CA 1
ATOM 728 C C . ALA A 1 104 ? 16.091 4.353 -13.670 1.00 80.94 104 ALA A C 1
ATOM 730 O O . ALA A 1 104 ? 16.923 3.575 -13.196 1.00 80.94 104 ALA A O 1
ATOM 731 N N . ALA A 1 105 ? 15.505 4.164 -14.853 1.00 79.00 105 ALA A N 1
ATOM 732 C CA . ALA A 1 105 ? 15.888 3.065 -15.722 1.00 79.00 105 ALA A CA 1
ATOM 733 C C . ALA A 1 105 ? 17.378 3.210 -16.090 1.00 79.00 105 ALA A C 1
ATOM 735 O O . ALA A 1 105 ? 17.793 4.299 -16.505 1.00 79.00 105 ALA A O 1
ATOM 736 N N . PRO A 1 106 ? 18.200 2.159 -15.925 1.00 82.69 106 PRO A N 1
ATOM 737 C CA . PRO A 1 106 ? 19.578 2.197 -16.383 1.00 82.69 106 PRO A CA 1
ATOM 738 C C . PRO A 1 106 ? 19.617 2.295 -17.911 1.00 82.69 106 PRO A C 1
ATOM 740 O O . PRO A 1 106 ? 18.711 1.831 -18.605 1.00 82.69 106 PRO A O 1
ATOM 743 N N . ALA A 1 107 ? 20.693 2.874 -18.444 1.00 86.56 107 ALA A N 1
ATOM 744 C CA . ALA A 1 107 ? 20.931 2.846 -19.880 1.00 86.56 107 ALA A CA 1
ATOM 745 C C . ALA A 1 107 ? 21.062 1.393 -20.365 1.00 86.56 107 ALA A C 1
ATOM 747 O O . ALA A 1 107 ? 21.706 0.561 -19.720 1.00 86.56 107 ALA A O 1
ATOM 748 N N . SER A 1 108 ? 20.466 1.093 -21.514 1.00 86.50 108 SER A N 1
ATOM 749 C CA . SER A 1 108 ? 20.508 -0.228 -22.136 1.00 86.50 108 SER A CA 1
ATOM 750 C C . SER A 1 108 ? 21.937 -0.734 -22.319 1.00 86.50 108 SER A C 1
ATOM 752 O O . SER A 1 108 ? 22.806 -0.007 -22.792 1.00 86.50 108 SER A O 1
ATOM 754 N N . GLY A 1 109 ? 22.187 -1.987 -21.931 1.00 85.00 109 GLY A N 1
ATOM 755 C CA . GLY A 1 109 ? 23.518 -2.606 -21.989 1.00 85.00 109 GLY A CA 1
ATOM 756 C C . GLY A 1 109 ? 24.518 -2.088 -20.952 1.00 85.00 109 GLY A C 1
ATOM 757 O O . GLY A 1 109 ? 25.676 -2.506 -20.968 1.00 85.00 109 GLY A O 1
ATOM 758 N N . SER A 1 110 ? 24.104 -1.206 -20.037 1.00 86.50 110 SER A N 1
ATOM 759 C CA . SER A 1 110 ? 24.954 -0.807 -18.921 1.00 86.50 110 SER A CA 1
ATOM 760 C C . SER A 1 110 ? 25.227 -1.999 -18.003 1.00 86.50 110 SER A C 1
ATOM 762 O O . SER A 1 110 ? 24.307 -2.654 -17.521 1.00 86.50 110 SER A O 1
ATOM 764 N N . GLN A 1 111 ? 26.509 -2.245 -17.735 1.00 88.69 111 GLN A N 1
ATOM 765 C CA . GLN A 1 111 ? 26.966 -3.190 -16.710 1.00 88.69 111 GLN A CA 1
ATOM 766 C C . GLN A 1 111 ? 27.235 -2.493 -15.367 1.00 88.69 111 GLN A C 1
ATOM 768 O O . GLN A 1 111 ? 27.731 -3.114 -14.428 1.00 88.69 111 GLN A O 1
ATOM 773 N N . THR A 1 112 ? 26.945 -1.190 -15.273 1.00 88.75 112 THR A N 1
ATOM 774 C CA . THR A 1 112 ? 27.118 -0.435 -14.034 1.00 88.75 112 THR A CA 1
ATOM 775 C C . THR A 1 112 ? 26.145 -0.970 -12.983 1.00 88.75 112 THR A C 1
ATOM 777 O O . THR A 1 112 ? 24.951 -1.080 -13.271 1.00 88.75 112 THR A O 1
ATOM 780 N N . PRO A 1 113 ? 26.611 -1.274 -11.757 1.00 87.06 113 PRO A N 1
ATOM 781 C CA . PRO A 1 113 ? 25.725 -1.700 -10.685 1.00 87.06 113 PRO A CA 1
ATOM 782 C C . PRO A 1 113 ? 24.611 -0.680 -10.431 1.00 87.06 113 PRO A C 1
ATOM 784 O O . PRO A 1 113 ? 24.864 0.522 -10.327 1.00 87.06 113 PRO A O 1
ATOM 787 N N . ILE A 1 114 ? 23.378 -1.165 -10.283 1.00 84.00 114 ILE A N 1
ATOM 788 C CA . ILE A 1 114 ? 22.253 -0.326 -9.869 1.00 84.00 114 ILE A CA 1
ATOM 789 C C . ILE A 1 114 ? 22.459 0.035 -8.398 1.00 84.00 114 ILE A C 1
ATOM 791 O O . ILE A 1 114 ? 22.429 -0.829 -7.521 1.00 84.00 114 ILE A O 1
ATOM 795 N N . ASN A 1 115 ? 22.671 1.320 -8.120 1.00 81.62 115 ASN A N 1
ATOM 796 C CA . ASN A 1 115 ? 22.809 1.792 -6.752 1.00 81.62 115 ASN A CA 1
ATOM 797 C C . ASN A 1 115 ? 21.430 1.944 -6.096 1.00 81.62 115 ASN A C 1
ATOM 799 O O . ASN A 1 115 ? 20.657 2.833 -6.449 1.00 81.62 115 ASN A O 1
ATOM 803 N N . LEU A 1 116 ? 21.145 1.086 -5.119 1.00 81.38 116 LEU A N 1
ATOM 804 C CA . LEU A 1 116 ? 19.925 1.147 -4.308 1.00 81.38 116 LEU A CA 1
ATOM 805 C C . LEU A 1 116 ? 20.105 1.982 -3.031 1.00 81.38 116 LEU A C 1
ATOM 807 O O . LEU A 1 116 ? 19.125 2.337 -2.374 1.00 81.38 116 LEU A O 1
ATOM 811 N N . VAL A 1 117 ? 21.346 2.310 -2.663 1.00 82.50 117 VAL A N 1
ATOM 812 C CA . VAL A 1 117 ? 21.661 3.017 -1.419 1.00 82.50 117 VAL A CA 1
ATOM 813 C C . VAL A 1 117 ? 21.126 4.442 -1.487 1.00 82.50 117 VAL A C 1
ATOM 815 O O . VAL A 1 117 ? 21.419 5.195 -2.412 1.00 82.50 117 VAL A O 1
ATOM 818 N N . GLY A 1 118 ? 20.324 4.820 -0.491 1.00 76.44 118 GLY A N 1
ATOM 819 C CA . GLY A 1 118 ? 19.704 6.145 -0.426 1.00 76.44 118 GLY A CA 1
ATOM 820 C C . GLY A 1 118 ? 18.548 6.348 -1.411 1.00 76.44 118 GLY A C 1
ATOM 821 O O . GLY A 1 118 ? 17.904 7.396 -1.361 1.00 76.44 118 GLY A O 1
ATOM 822 N N . GLY A 1 119 ? 18.223 5.355 -2.245 1.00 80.69 119 GLY A N 1
ATOM 823 C CA . GLY A 1 119 ? 17.069 5.393 -3.139 1.00 80.69 119 GLY A CA 1
ATOM 824 C C . GLY A 1 119 ? 15.733 5.395 -2.379 1.00 80.69 119 GLY A C 1
ATOM 825 O O . GLY A 1 119 ? 15.677 5.004 -1.207 1.00 80.69 119 GLY A O 1
ATOM 826 N N . PRO A 1 120 ? 14.643 5.866 -3.011 1.00 84.38 120 PRO A N 1
ATOM 827 C CA . PRO A 1 120 ? 13.323 5.858 -2.394 1.00 84.38 120 PRO A CA 1
ATOM 828 C C . PRO A 1 120 ? 12.637 4.489 -2.480 1.00 84.38 120 PRO A C 1
ATOM 830 O O . PRO A 1 120 ? 11.739 4.226 -1.691 1.00 84.38 120 PRO A O 1
ATOM 833 N N . VAL A 1 121 ? 13.028 3.622 -3.421 1.00 89.88 121 VAL A N 1
ATOM 834 C CA . VAL A 1 121 ? 12.360 2.331 -3.655 1.00 89.88 121 VAL A CA 1
ATOM 835 C C . VAL A 1 121 ? 12.530 1.389 -2.467 1.00 89.88 121 VAL A C 1
ATOM 837 O O . VAL A 1 121 ? 13.607 1.297 -1.885 1.00 89.88 121 VAL A O 1
ATOM 840 N N . GLY A 1 122 ? 11.443 0.716 -2.097 1.00 90.88 122 GLY A N 1
ATOM 841 C CA . GLY A 1 122 ? 11.347 -0.134 -0.913 1.00 90.88 122 GLY A CA 1
ATOM 842 C C . GLY A 1 122 ? 11.083 0.631 0.386 1.00 90.88 122 GLY A C 1
ATOM 843 O O . GLY A 1 122 ? 10.860 0.001 1.418 1.00 90.88 122 GLY A O 1
ATOM 844 N N . ARG A 1 123 ? 11.072 1.973 0.373 1.00 92.38 123 ARG A N 1
ATOM 845 C CA . ARG A 1 123 ? 10.680 2.751 1.556 1.00 92.38 123 ARG A CA 1
ATOM 846 C C . ARG A 1 123 ? 9.197 2.587 1.827 1.00 92.38 123 ARG A C 1
ATOM 848 O O . ARG A 1 123 ? 8.379 2.631 0.904 1.00 92.38 123 ARG A O 1
ATOM 855 N N . TRP A 1 124 ? 8.857 2.479 3.102 1.00 95.56 124 TRP A N 1
ATOM 856 C CA . TRP A 1 124 ? 7.482 2.495 3.561 1.00 95.56 124 TRP A CA 1
ATOM 857 C C . TRP A 1 124 ? 7.350 3.159 4.925 1.00 95.56 124 TRP A C 1
ATOM 859 O O . TRP A 1 124 ? 8.312 3.235 5.686 1.00 95.56 124 TRP A O 1
ATOM 869 N N . GLU A 1 125 ? 6.142 3.627 5.215 1.00 95.50 125 GLU A N 1
ATOM 870 C CA . GLU A 1 125 ? 5.770 4.174 6.515 1.00 95.50 125 GLU A CA 1
ATOM 871 C C . GLU A 1 125 ? 4.284 3.917 6.785 1.00 95.50 125 GLU A C 1
ATOM 873 O O . GLU A 1 125 ? 3.460 3.930 5.863 1.00 95.50 125 GLU A O 1
ATOM 878 N N . PHE A 1 126 ? 3.939 3.672 8.050 1.00 96.88 126 PHE A N 1
ATOM 879 C CA . PHE A 1 126 ? 2.549 3.605 8.485 1.00 96.88 126 PHE A CA 1
ATOM 880 C C . PHE A 1 126 ? 2.026 4.986 8.868 1.00 96.88 126 PHE A C 1
ATOM 882 O O . PHE A 1 126 ? 2.692 5.757 9.552 1.00 96.88 126 PHE A O 1
ATOM 889 N N . ALA A 1 127 ? 0.783 5.264 8.496 1.00 96.56 127 ALA A N 1
ATOM 890 C CA . ALA A 1 127 ? 0.074 6.464 8.897 1.00 96.56 127 ALA A CA 1
ATOM 891 C C . ALA A 1 127 ? -1.402 6.162 9.155 1.00 96.56 127 ALA A C 1
ATOM 893 O O . ALA A 1 127 ? -2.005 5.299 8.514 1.00 96.56 127 ALA A O 1
ATOM 894 N N . ARG A 1 128 ? -2.009 6.888 10.095 1.00 97.38 128 ARG A N 1
ATOM 895 C CA . ARG A 1 128 ? -3.431 6.749 10.422 1.00 97.38 128 ARG A CA 1
ATOM 896 C C . ARG A 1 128 ? -4.222 7.903 9.827 1.00 97.38 128 ARG A C 1
ATOM 898 O O . ARG A 1 128 ? -3.839 9.059 9.993 1.00 97.38 128 ARG A O 1
ATOM 905 N N . ILE A 1 129 ? -5.324 7.602 9.142 1.00 98.50 129 ILE A N 1
ATOM 906 C CA . ILE A 1 129 ? -6.161 8.621 8.495 1.00 98.50 129 ILE A CA 1
ATOM 907 C C . ILE A 1 129 ? -6.907 9.438 9.557 1.00 98.50 129 ILE A C 1
ATOM 909 O O . ILE A 1 129 ? -7.741 8.901 10.282 1.00 98.50 129 ILE A O 1
ATOM 913 N N . ALA A 1 130 ? -6.657 10.744 9.602 1.00 98.38 130 ALA A N 1
ATOM 914 C CA . ALA A 1 130 ? -7.409 11.711 10.399 1.00 98.38 130 ALA A CA 1
ATOM 915 C C . ALA A 1 130 ? -8.654 12.222 9.656 1.00 98.38 130 ALA A C 1
ATOM 917 O O . ALA A 1 130 ? -9.716 12.397 10.248 1.00 98.38 130 ALA A O 1
ATOM 918 N N . SER A 1 131 ? -8.532 12.461 8.350 1.00 98.69 131 SER A N 1
ATOM 919 C CA . SER A 1 131 ? -9.626 12.890 7.473 1.00 98.69 131 SER A CA 1
ATOM 920 C C . SER A 1 131 ? -9.296 12.561 6.020 1.00 98.69 131 SER A C 1
ATOM 922 O O . SER A 1 131 ? -8.141 12.303 5.679 1.00 98.69 131 SER A O 1
ATOM 924 N N . LEU A 1 132 ? -10.291 12.581 5.137 1.00 98.62 132 LEU A N 1
ATOM 925 C CA . LEU A 1 132 ? -10.079 12.350 3.711 1.00 98.62 132 LEU A CA 1
ATOM 926 C C . LEU A 1 132 ? -11.027 13.184 2.851 1.00 98.62 132 LEU A C 1
ATOM 928 O O . LEU A 1 132 ? -12.137 13.512 3.265 1.00 98.62 132 LEU A O 1
ATOM 932 N N . THR A 1 133 ? -10.573 13.513 1.647 1.00 98.44 133 THR A N 1
ATOM 933 C CA . THR A 1 133 ? -11.421 13.997 0.546 1.00 98.44 133 THR A CA 1
ATOM 934 C C . THR A 1 133 ? -11.521 12.899 -0.516 1.00 98.44 133 THR A C 1
ATOM 936 O O . THR A 1 133 ? -11.036 11.792 -0.302 1.00 98.44 133 THR A O 1
ATOM 939 N N . ALA A 1 134 ? -12.102 13.175 -1.686 1.00 97.81 134 ALA A N 1
ATOM 940 C CA . ALA A 1 134 ? -12.131 12.208 -2.789 1.00 97.81 134 ALA A CA 1
ATOM 941 C C . ALA A 1 134 ? -10.728 11.782 -3.282 1.00 97.81 134 ALA A C 1
ATOM 943 O O . ALA A 1 134 ? -10.567 10.684 -3.806 1.00 97.81 134 ALA A O 1
ATOM 944 N N . THR A 1 135 ? -9.712 12.635 -3.110 1.00 98.19 135 THR A N 1
ATOM 945 C CA . THR A 1 135 ? -8.366 12.455 -3.692 1.00 98.19 135 THR A CA 1
ATOM 946 C C . THR A 1 135 ? -7.234 12.754 -2.710 1.00 98.19 135 THR A C 1
ATOM 948 O O . THR A 1 135 ? -6.086 12.952 -3.107 1.00 98.19 135 THR A O 1
ATOM 951 N N . ARG A 1 136 ? -7.520 12.807 -1.406 1.00 98.50 136 ARG A N 1
ATOM 952 C CA . ARG A 1 136 ? -6.502 13.071 -0.383 1.00 98.50 136 ARG A CA 1
ATOM 953 C C . ARG A 1 136 ? -6.771 12.286 0.884 1.00 98.50 136 ARG A C 1
ATOM 955 O O . ARG A 1 136 ? -7.889 12.308 1.391 1.00 98.50 136 ARG A O 1
ATOM 962 N N . LEU A 1 137 ? -5.720 11.671 1.413 1.00 98.75 137 LEU A N 1
ATOM 963 C CA . LEU A 1 137 ? -5.691 11.080 2.746 1.00 98.75 137 LEU A CA 1
ATOM 964 C C . LEU A 1 137 ? -4.877 12.011 3.646 1.00 98.75 137 LEU A C 1
ATOM 966 O O . LEU A 1 137 ? -3.693 12.218 3.385 1.00 98.75 137 LEU A O 1
ATOM 970 N N . ASN A 1 138 ? -5.503 12.596 4.666 1.00 98.62 138 ASN A N 1
ATOM 971 C CA . ASN A 1 138 ? -4.818 13.393 5.683 1.00 98.62 138 ASN A CA 1
ATOM 972 C C . ASN A 1 138 ? -4.569 12.517 6.910 1.00 98.62 138 ASN A C 1
ATOM 974 O O . ASN A 1 138 ? -5.456 11.777 7.339 1.00 98.62 138 ASN A O 1
ATOM 978 N N . PHE A 1 139 ? -3.382 12.615 7.487 1.00 98.25 139 PHE A N 1
ATOM 979 C CA . PHE A 1 139 ? -2.897 11.755 8.554 1.00 98.25 139 PHE A CA 1
ATOM 980 C C . PHE A 1 139 ? -2.845 12.465 9.904 1.00 98.25 139 PHE A C 1
ATOM 982 O O . PHE A 1 139 ? -2.720 13.686 9.983 1.00 98.25 139 PHE A O 1
ATOM 989 N N . THR A 1 140 ? -2.926 11.684 10.980 1.00 96.62 140 THR A N 1
ATOM 990 C CA . THR A 1 140 ? -2.830 12.185 12.362 1.00 96.62 140 THR A CA 1
ATOM 991 C C . THR A 1 140 ? -1.435 12.699 12.710 1.00 96.62 140 THR A C 1
ATOM 993 O O . THR A 1 140 ? -1.292 13.516 13.615 1.00 96.62 140 THR A O 1
ATOM 996 N N . GLN A 1 141 ? -0.408 12.208 12.016 1.00 94.38 141 GLN A N 1
ATOM 997 C CA . GLN A 1 141 ? 0.993 12.576 12.196 1.00 94.38 141 GLN A CA 1
ATOM 998 C C . GLN A 1 141 ? 1.666 12.753 10.827 1.00 94.38 141 GLN A C 1
ATOM 1000 O O . GLN A 1 141 ? 1.219 12.145 9.848 1.00 94.38 141 GLN A O 1
ATOM 1005 N N . PRO A 1 142 ? 2.699 13.607 10.731 1.00 96.00 142 PRO A N 1
ATOM 1006 C CA . PRO A 1 142 ? 3.470 13.758 9.507 1.00 96.00 142 PRO A CA 1
ATOM 1007 C C . PRO A 1 142 ? 4.286 12.500 9.202 1.00 96.00 142 PRO A C 1
ATOM 1009 O O . PRO A 1 142 ? 4.793 11.856 10.118 1.00 96.00 142 PRO A O 1
ATOM 1012 N N . LEU A 1 143 ? 4.447 12.200 7.914 1.00 95.50 143 LEU A N 1
ATOM 1013 C CA . LEU A 1 143 ? 5.387 11.193 7.434 1.00 95.50 143 LEU A CA 1
ATOM 1014 C C . LEU A 1 143 ? 6.817 11.683 7.665 1.00 95.50 143 LEU A C 1
ATOM 1016 O O . LEU A 1 143 ? 7.134 12.848 7.416 1.00 95.50 143 LEU A O 1
ATOM 1020 N N . THR A 1 144 ? 7.685 10.807 8.144 1.00 94.00 144 THR A N 1
ATOM 1021 C CA . THR A 1 144 ? 9.075 11.125 8.492 1.00 94.00 144 THR A CA 1
ATOM 1022 C C . THR A 1 144 ? 10.012 11.038 7.293 1.00 94.00 144 THR A C 1
ATOM 1024 O O . THR A 1 144 ? 11.052 11.702 7.276 1.00 94.00 144 THR A O 1
ATOM 1027 N N . VAL A 1 145 ? 9.635 10.279 6.261 1.00 92.94 145 VAL A N 1
ATOM 1028 C CA . VAL A 1 145 ? 10.408 10.139 5.022 1.00 92.94 145 VAL A CA 1
ATOM 1029 C C . VAL A 1 145 ? 9.653 10.672 3.808 1.00 92.94 145 VAL A C 1
ATOM 1031 O O . VAL A 1 145 ? 8.430 10.771 3.790 1.00 92.94 145 VAL A O 1
ATOM 1034 N N . ALA A 1 146 ? 10.409 11.032 2.769 1.00 94.75 146 ALA A N 1
ATOM 1035 C CA . ALA A 1 146 ? 9.843 11.479 1.505 1.00 94.75 146 ALA A CA 1
ATOM 1036 C C . ALA A 1 146 ? 9.509 10.301 0.574 1.00 94.75 146 ALA A C 1
ATOM 1038 O O . ALA A 1 146 ? 10.258 9.319 0.518 1.00 94.75 146 ALA A O 1
ATOM 1039 N N . PHE A 1 147 ? 8.448 10.461 -0.219 1.00 95.88 147 PHE A N 1
ATOM 1040 C CA . PHE A 1 147 ? 8.019 9.525 -1.260 1.00 95.88 147 PHE A CA 1
ATOM 1041 C C . PHE A 1 147 ? 7.889 10.222 -2.620 1.00 95.88 147 PHE A C 1
ATOM 1043 O O . PHE A 1 147 ? 7.597 11.419 -2.710 1.00 95.88 147 PHE A O 1
ATOM 1050 N N . GLY A 1 148 ? 8.107 9.465 -3.696 1.00 94.06 148 GLY A N 1
ATOM 1051 C CA . GLY A 1 148 ? 7.919 9.948 -5.063 1.00 94.06 148 GLY A CA 1
ATOM 1052 C C . GLY A 1 148 ? 6.441 10.107 -5.437 1.00 94.06 148 GLY A C 1
ATOM 1053 O O . GLY A 1 148 ? 5.544 9.718 -4.703 1.00 94.06 148 GLY A O 1
ATOM 1054 N N . ALA A 1 149 ? 6.175 10.698 -6.604 1.00 88.75 149 ALA A N 1
ATOM 1055 C CA . ALA A 1 149 ? 4.837 10.666 -7.211 1.00 88.75 149 ALA A CA 1
ATOM 1056 C C . ALA A 1 149 ? 4.633 9.405 -8.068 1.00 88.75 149 ALA A C 1
ATOM 1058 O O . ALA A 1 149 ? 3.525 8.910 -8.255 1.00 88.75 149 ALA A O 1
ATOM 1059 N N . THR A 1 150 ? 5.714 8.912 -8.668 1.00 86.06 150 THR A N 1
ATOM 1060 C CA . THR A 1 150 ? 5.730 7.704 -9.488 1.00 86.06 150 THR A CA 1
ATOM 1061 C C . THR A 1 150 ? 6.139 6.524 -8.625 1.00 86.06 150 THR A C 1
ATOM 1063 O O . THR A 1 150 ? 7.040 6.644 -7.806 1.00 86.06 150 THR A O 1
ATOM 1066 N N . GLY A 1 151 ? 5.471 5.384 -8.796 1.00 90.50 151 GLY A N 1
ATOM 1067 C CA . GLY A 1 151 ? 5.825 4.149 -8.097 1.00 90.50 151 GLY A CA 1
ATOM 1068 C C . GLY A 1 151 ? 5.422 4.072 -6.626 1.00 90.50 151 GLY A C 1
ATOM 1069 O O . GLY A 1 151 ? 5.802 3.116 -5.958 1.00 90.50 151 GLY A O 1
ATOM 1070 N N . THR A 1 152 ? 4.650 5.031 -6.117 1.00 97.12 152 THR A N 1
ATOM 1071 C CA . THR A 1 152 ? 4.174 5.051 -4.728 1.00 97.12 152 THR A CA 1
ATOM 1072 C C . THR A 1 152 ? 2.699 4.695 -4.656 1.00 97.12 152 THR A C 1
ATOM 1074 O O . THR A 1 152 ? 1.871 5.225 -5.402 1.00 97.12 152 THR A O 1
ATOM 1077 N N . GLN A 1 153 ? 2.356 3.836 -3.706 1.00 97.88 153 GLN A N 1
ATOM 1078 C CA . GLN A 1 153 ? 0.981 3.459 -3.410 1.00 97.88 153 GLN A CA 1
ATOM 1079 C C . GLN A 1 153 ? 0.685 3.625 -1.922 1.00 97.88 153 GLN A C 1
ATOM 1081 O O . GLN A 1 153 ? 1.560 3.461 -1.073 1.00 97.88 153 GLN A O 1
ATOM 1086 N N . ALA A 1 154 ? -0.565 3.954 -1.621 1.00 98.38 154 ALA A N 1
ATOM 1087 C CA . ALA A 1 154 ? -1.125 3.904 -0.283 1.00 98.38 154 ALA A CA 1
ATOM 1088 C C . ALA A 1 154 ? -1.997 2.649 -0.169 1.00 98.38 154 ALA A C 1
ATOM 1090 O O . ALA A 1 154 ? -2.863 2.400 -1.011 1.00 98.38 154 ALA A O 1
ATOM 1091 N N . ILE A 1 155 ? -1.751 1.856 0.868 1.00 98.69 155 ILE A N 1
ATOM 1092 C CA . ILE A 1 155 ? -2.355 0.539 1.066 1.00 98.69 155 ILE A CA 1
ATOM 1093 C C . ILE A 1 155 ? -3.081 0.553 2.402 1.00 98.69 155 ILE A C 1
ATOM 1095 O O . ILE A 1 155 ? -2.450 0.746 3.437 1.00 98.69 155 ILE A O 1
ATOM 1099 N N . ARG A 1 156 ? -4.399 0.344 2.415 1.00 98.56 156 ARG A N 1
ATOM 1100 C CA . ARG A 1 156 ? -5.133 0.126 3.666 1.00 98.56 156 ARG A CA 1
ATOM 1101 C C . ARG A 1 156 ? -4.651 -1.179 4.290 1.00 98.56 156 ARG A C 1
ATOM 1103 O O . ARG A 1 156 ? -4.712 -2.225 3.641 1.00 98.56 156 ARG A O 1
ATOM 1110 N N . VAL A 1 157 ? -4.235 -1.108 5.550 1.00 98.44 157 VAL A N 1
ATOM 1111 C CA . VAL A 1 157 ? -3.757 -2.243 6.344 1.00 98.44 157 VAL A CA 1
ATOM 1112 C C . VAL A 1 157 ? -4.801 -2.547 7.416 1.00 98.44 157 VAL A C 1
ATOM 1114 O O . VAL A 1 157 ? -4.933 -1.785 8.372 1.00 98.44 157 VAL A O 1
ATOM 1117 N N . PRO A 1 158 ? -5.609 -3.607 7.248 1.00 98.31 158 PRO A N 1
ATOM 1118 C CA . PRO A 1 158 ? -6.562 -4.019 8.268 1.00 98.31 158 PRO A CA 1
ATOM 1119 C C . PRO A 1 158 ? -5.857 -4.393 9.577 1.00 98.31 158 PRO A C 1
ATOM 1121 O O . PRO A 1 158 ? -4.792 -5.010 9.565 1.00 98.31 158 PRO A O 1
ATOM 1124 N N . GLU A 1 159 ? -6.478 -4.043 10.700 1.00 98.25 159 GLU A N 1
ATOM 1125 C CA . GLU A 1 159 ? -5.989 -4.342 12.048 1.00 98.25 159 GLU A CA 1
ATOM 1126 C C . GLU A 1 159 ? -6.987 -5.300 12.714 1.00 98.25 159 GLU A C 1
ATOM 1128 O O . GLU A 1 159 ? -8.088 -4.885 13.087 1.00 98.25 159 GLU A O 1
ATOM 1133 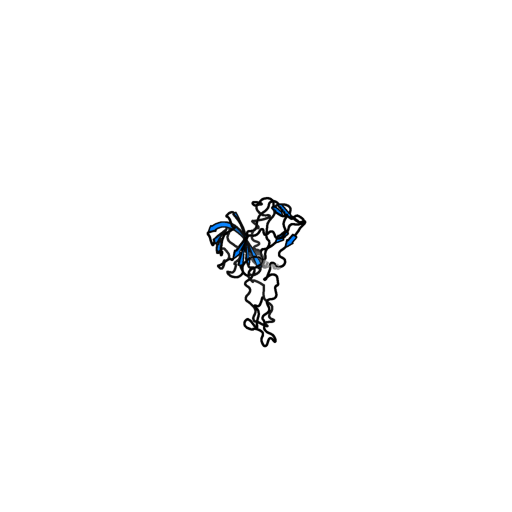N N . TYR A 1 160 ? -6.631 -6.578 12.827 1.00 98.62 160 TYR A N 1
ATOM 1134 C CA . TYR A 1 160 ? -7.493 -7.642 13.345 1.00 98.62 160 TYR A CA 1
ATOM 1135 C C . TYR A 1 160 ? -7.194 -7.965 14.813 1.00 98.62 160 TYR A C 1
ATOM 1137 O O . TYR A 1 160 ? -6.091 -7.736 15.311 1.00 98.62 160 TYR A O 1
ATOM 1145 N N . THR A 1 161 ? -8.168 -8.535 15.517 1.00 98.50 161 THR A N 1
ATOM 1146 C CA . THR A 1 161 ? -7.932 -9.121 16.847 1.00 98.50 161 THR A CA 1
ATOM 1147 C C . THR A 1 161 ? -7.300 -10.507 16.738 1.00 98.50 161 THR A C 1
ATOM 1149 O O . THR A 1 161 ? -6.447 -10.860 17.547 1.00 98.50 161 THR A O 1
ATOM 1152 N N . SER A 1 162 ? -7.675 -11.284 15.724 1.00 98.50 162 SER A N 1
ATOM 1153 C CA . SER A 1 162 ? -7.049 -12.554 15.354 1.00 98.50 162 SER A CA 1
ATOM 1154 C C . SER A 1 162 ? -7.308 -12.865 13.882 1.00 98.50 162 SER A C 1
ATOM 1156 O O . SER A 1 162 ? -8.255 -12.352 13.279 1.00 98.50 162 SER A O 1
ATOM 1158 N N . VAL A 1 163 ? -6.473 -13.720 13.295 1.00 98.75 163 VAL A N 1
ATOM 1159 C CA . VAL A 1 163 ? -6.619 -14.166 11.904 1.00 98.75 163 VAL A CA 1
ATOM 1160 C C . VAL A 1 163 ? -6.561 -15.683 11.871 1.00 98.75 163 VAL A C 1
ATOM 1162 O O . VAL A 1 163 ? -5.616 -16.281 12.373 1.00 98.75 163 VAL A O 1
ATOM 1165 N N . THR A 1 164 ? -7.558 -16.316 11.263 1.00 98.75 164 THR A N 1
ATOM 1166 C CA . THR A 1 164 ? -7.555 -17.752 10.967 1.00 98.75 164 THR A CA 1
ATOM 1167 C C . THR A 1 164 ? -7.705 -17.958 9.467 1.00 98.75 164 THR A C 1
ATOM 1169 O O . THR A 1 164 ? -8.671 -17.495 8.862 1.00 98.75 164 THR A O 1
ATOM 1172 N N . VAL A 1 165 ? -6.762 -18.667 8.859 1.00 98.75 165 VAL A N 1
ATOM 1173 C CA . VAL A 1 165 ? -6.824 -19.097 7.460 1.00 98.75 165 VAL A CA 1
ATOM 1174 C C . VAL A 1 165 ? -6.950 -20.612 7.463 1.00 98.75 165 VAL A C 1
ATOM 1176 O O . VAL A 1 165 ? -6.005 -21.318 7.810 1.00 98.75 165 VAL A O 1
ATOM 1179 N N . ASN A 1 166 ? -8.137 -21.112 7.125 1.00 98.69 166 ASN A N 1
ATOM 1180 C CA . ASN A 1 166 ? -8.402 -22.549 7.082 1.00 98.69 166 ASN A CA 1
ATOM 1181 C C . ASN A 1 166 ? -7.721 -23.196 5.869 1.00 98.69 166 ASN A C 1
ATOM 1183 O O . ASN A 1 166 ? -7.316 -22.503 4.943 1.00 98.69 166 ASN A O 1
ATOM 1187 N N . ALA A 1 167 ? -7.625 -24.529 5.851 1.00 98.44 167 ALA A N 1
ATOM 1188 C CA . ALA A 1 167 ? -6.854 -25.271 4.846 1.00 98.44 167 ALA A CA 1
ATOM 1189 C C . ALA A 1 167 ? -7.232 -24.973 3.379 1.00 98.44 167 ALA A C 1
ATOM 1191 O O . ALA A 1 167 ? -6.368 -24.973 2.510 1.00 98.44 167 ALA A O 1
ATOM 1192 N N . ALA A 1 168 ? -8.509 -24.686 3.100 1.00 98.06 168 ALA A N 1
ATOM 1193 C CA . ALA A 1 168 ? -8.985 -24.301 1.764 1.00 98.06 168 ALA A CA 1
ATOM 1194 C C . ALA A 1 168 ? -8.901 -22.784 1.483 1.00 98.06 168 ALA A C 1
ATOM 1196 O O . ALA A 1 168 ? -9.195 -22.328 0.378 1.00 98.06 168 ALA A O 1
ATOM 1197 N N . GLY A 1 169 ? -8.550 -21.994 2.495 1.00 98.62 169 GLY A N 1
ATOM 1198 C CA . GLY A 1 169 ? -8.490 -20.545 2.447 1.00 98.62 169 GLY A CA 1
ATOM 1199 C C . GLY A 1 169 ? -7.146 -20.021 1.954 1.00 98.62 169 GLY A C 1
ATOM 1200 O O . GLY A 1 169 ? -6.093 -20.594 2.241 1.00 98.62 169 GLY A O 1
ATOM 1201 N N . SER A 1 170 ? -7.162 -18.877 1.269 1.00 98.62 170 SER A N 1
ATOM 1202 C CA . SER A 1 170 ? -5.933 -18.115 1.061 1.00 98.62 170 SER A CA 1
ATOM 1203 C C . SER A 1 170 ? -6.139 -16.608 1.030 1.00 98.62 170 SER A C 1
ATOM 1205 O O . SER A 1 170 ? -7.162 -16.115 0.549 1.00 98.62 170 SER A O 1
ATOM 1207 N N . ILE A 1 171 ? -5.143 -15.887 1.549 1.00 98.75 171 ILE A N 1
ATOM 1208 C CA . ILE A 1 171 ? -5.027 -14.430 1.458 1.00 98.75 171 ILE A CA 1
ATOM 1209 C C . ILE A 1 171 ? -4.015 -14.091 0.367 1.00 98.75 171 ILE A C 1
ATOM 1211 O O . ILE A 1 171 ? -2.881 -14.575 0.397 1.00 98.75 171 ILE A O 1
ATOM 1215 N N . VAL A 1 172 ? -4.423 -13.245 -0.579 1.00 98.19 172 VAL A N 1
ATOM 1216 C CA . VAL A 1 172 ? -3.615 -12.861 -1.743 1.00 98.19 172 VAL A CA 1
ATOM 1217 C C . VAL A 1 172 ? -3.584 -11.354 -1.965 1.00 98.19 172 VAL A C 1
ATOM 1219 O O . VAL A 1 172 ? -4.563 -10.644 -1.717 1.00 98.19 172 VAL A O 1
ATOM 1222 N N . ALA A 1 173 ? -2.469 -10.863 -2.503 1.00 97.38 173 ALA A N 1
ATOM 1223 C CA . ALA A 1 173 ? -2.384 -9.493 -2.998 1.00 97.38 173 ALA A CA 1
ATOM 1224 C C . ALA A 1 173 ? -3.216 -9.327 -4.277 1.00 97.38 173 ALA A C 1
ATOM 1226 O O . ALA A 1 173 ? -3.314 -10.256 -5.086 1.00 97.38 173 ALA A O 1
ATOM 1227 N N . ALA A 1 174 ? -3.750 -8.131 -4.527 1.00 95.56 174 ALA A N 1
ATOM 1228 C CA . ALA A 1 174 ? -4.157 -7.780 -5.889 1.00 95.56 174 ALA A CA 1
ATOM 1229 C C . ALA A 1 174 ? -2.928 -7.851 -6.825 1.00 95.56 174 ALA A C 1
ATOM 1231 O O . ALA A 1 174 ? -1.829 -7.512 -6.376 1.00 95.56 174 ALA A O 1
ATOM 1232 N N . PRO A 1 175 ? -3.057 -8.299 -8.088 1.00 93.75 175 PRO A N 1
ATOM 1233 C CA . PRO A 1 175 ? -1.949 -8.243 -9.040 1.00 93.75 175 PRO A CA 1
ATOM 1234 C C . PRO A 1 175 ? -1.431 -6.811 -9.206 1.00 93.75 175 PRO A C 1
ATOM 1236 O O . PRO A 1 175 ? -2.225 -5.876 -9.247 1.00 93.75 175 PRO A O 1
ATOM 1239 N N . TRP A 1 176 ? -0.113 -6.643 -9.308 1.00 92.94 176 TRP A N 1
ATOM 1240 C CA . TRP A 1 176 ? 0.500 -5.356 -9.616 1.00 92.94 176 TRP A CA 1
ATOM 1241 C C . TRP A 1 176 ? 0.152 -4.923 -11.041 1.00 92.94 176 TRP 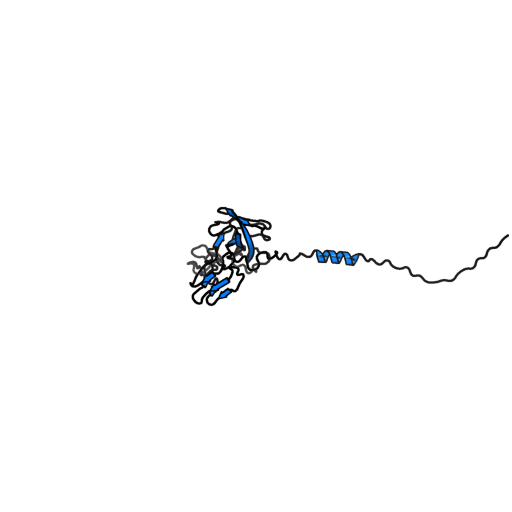A C 1
ATOM 1243 O O . TRP A 1 176 ? 0.534 -5.585 -12.011 1.00 92.94 176 TRP A O 1
ATOM 1253 N N . ASP A 1 177 ? -0.537 -3.792 -11.167 1.00 89.81 177 ASP A N 1
ATOM 1254 C CA . ASP A 1 177 ? -1.023 -3.259 -12.447 1.00 89.81 177 ASP A CA 1
ATOM 1255 C C . ASP A 1 177 ? -0.071 -2.235 -13.099 1.00 89.81 177 ASP A C 1
ATOM 1257 O O . ASP A 1 177 ? -0.356 -1.698 -14.169 1.00 89.81 177 ASP A O 1
ATOM 1261 N N . GLY A 1 178 ? 1.082 -1.975 -12.475 1.00 88.06 178 GLY A N 1
ATOM 1262 C CA . GLY A 1 178 ? 2.009 -0.904 -12.858 1.00 88.06 178 GLY A CA 1
ATOM 1263 C C . GLY A 1 178 ? 1.949 0.322 -11.943 1.00 88.06 178 GLY A C 1
ATOM 1264 O O . GLY A 1 178 ? 2.854 1.158 -11.997 1.00 88.06 178 GLY A O 1
ATOM 1265 N N . ALA A 1 179 ? 0.934 0.424 -11.084 1.00 91.75 179 ALA A N 1
ATOM 1266 C CA . ALA A 1 179 ? 0.741 1.527 -10.149 1.00 91.75 179 ALA A CA 1
ATOM 1267 C C . ALA A 1 179 ? 0.391 1.080 -8.723 1.00 91.75 179 ALA A C 1
ATOM 1269 O O . ALA A 1 179 ? 0.877 1.695 -7.769 1.00 91.75 179 ALA A O 1
ATOM 1270 N N . THR A 1 180 ? -0.446 0.056 -8.560 1.00 95.81 180 THR A N 1
ATOM 1271 C CA . THR A 1 180 ? -0.876 -0.474 -7.260 1.00 95.81 180 THR A CA 1
ATOM 1272 C C . THR A 1 180 ? -0.953 -2.002 -7.257 1.00 95.81 180 THR A C 1
ATOM 1274 O O . THR A 1 180 ? -0.939 -2.647 -8.302 1.00 95.81 180 THR A O 1
ATOM 1277 N N . GLY A 1 181 ? -1.003 -2.594 -6.059 1.00 95.75 181 GLY A N 1
ATOM 1278 C CA . GLY A 1 181 ? -1.080 -4.043 -5.854 1.00 95.75 181 GLY A CA 1
ATOM 1279 C C . GLY A 1 181 ? 0.253 -4.664 -5.429 1.00 95.75 181 GLY A C 1
ATOM 1280 O O . GLY A 1 181 ? 1.175 -3.973 -4.990 1.00 95.75 181 GLY A O 1
ATOM 1281 N N . GLY A 1 182 ? 0.343 -5.990 -5.520 1.00 95.31 182 GLY A N 1
ATOM 1282 C CA . GLY A 1 182 ? 1.554 -6.779 -5.273 1.00 95.31 182 GLY A CA 1
ATOM 1283 C C . GLY A 1 182 ? 1.959 -6.959 -3.809 1.00 95.31 182 GLY A C 1
ATOM 1284 O O . GLY A 1 182 ? 2.967 -7.604 -3.539 1.00 95.31 182 GLY A O 1
ATOM 1285 N N . VAL A 1 183 ? 1.185 -6.429 -2.859 1.00 96.69 183 VAL A N 1
ATOM 1286 C CA . VAL A 1 183 ? 1.517 -6.454 -1.427 1.00 96.69 183 VAL A CA 1
ATOM 1287 C C . VAL A 1 183 ? 0.349 -6.991 -0.607 1.00 96.69 183 VAL A C 1
ATOM 1289 O O . VAL A 1 183 ? -0.771 -6.516 -0.762 1.00 96.69 183 VAL A O 1
ATOM 1292 N N . VAL A 1 184 ? 0.609 -7.941 0.292 1.00 97.88 184 VAL A N 1
ATOM 1293 C CA . VAL A 1 184 ? -0.307 -8.309 1.384 1.00 97.88 184 VAL A CA 1
ATOM 1294 C C . VAL A 1 184 ? 0.204 -7.668 2.669 1.00 97.88 184 VAL A C 1
ATOM 1296 O O . VAL A 1 184 ? 1.376 -7.825 2.999 1.00 97.88 184 VAL A O 1
ATOM 1299 N N . ALA A 1 185 ? -0.662 -6.965 3.397 1.00 97.88 185 ALA A N 1
ATOM 1300 C CA . ALA A 1 185 ? -0.312 -6.374 4.689 1.00 97.88 185 ALA A CA 1
ATOM 1301 C C . ALA A 1 185 ? -1.510 -6.355 5.643 1.00 97.88 185 ALA A C 1
ATOM 1303 O O . ALA A 1 185 ? -2.594 -5.898 5.289 1.00 97.88 185 ALA A O 1
ATOM 1304 N N . PHE A 1 186 ? -1.323 -6.804 6.876 1.00 98.50 186 PHE A N 1
ATOM 1305 C CA . PHE A 1 186 ? -2.305 -6.675 7.951 1.00 98.50 186 PHE A CA 1
ATOM 1306 C C . PHE A 1 186 ? -1.583 -6.718 9.294 1.00 98.50 186 PHE A C 1
ATOM 1308 O O . PHE A 1 186 ? -0.465 -7.224 9.379 1.00 98.50 186 PHE A O 1
ATOM 1315 N N . LEU A 1 187 ? -2.235 -6.214 10.336 1.00 98.06 187 LEU A N 1
ATOM 1316 C CA . LEU A 1 187 ? -1.799 -6.390 11.718 1.00 98.06 187 LEU A CA 1
ATOM 1317 C C . LEU A 1 187 ? -2.794 -7.280 12.463 1.00 98.06 187 LEU A C 1
ATOM 1319 O O . LEU A 1 187 ? -3.979 -7.317 12.125 1.00 98.06 187 LEU A O 1
ATOM 1323 N N . SER A 1 188 ? -2.307 -8.011 13.461 1.00 97.94 188 SER A N 1
ATOM 1324 C CA . SER A 1 188 ? -3.111 -8.877 14.321 1.00 97.94 188 SER A CA 1
ATOM 1325 C C . SER A 1 188 ? -2.611 -8.754 15.754 1.00 97.94 188 SER A C 1
ATOM 1327 O O . SER A 1 188 ? -1.435 -9.003 16.013 1.00 97.94 188 SER A O 1
ATOM 1329 N N . GLN A 1 189 ? -3.501 -8.396 16.678 1.00 97.44 189 GLN A N 1
ATOM 1330 C CA . GLN A 1 189 ? -3.178 -8.330 18.108 1.00 97.44 189 GLN A CA 1
ATOM 1331 C C . GLN A 1 189 ? -2.940 -9.719 18.706 1.00 97.44 189 GLN A C 1
ATOM 1333 O O . GLN A 1 189 ? -2.090 -9.893 19.577 1.00 97.44 189 GLN A O 1
ATOM 1338 N N . GLY A 1 190 ? -3.713 -10.701 18.245 1.00 96.12 190 GLY A N 1
ATOM 1339 C CA . GLY A 1 190 ? -3.642 -12.092 18.662 1.00 96.12 190 GLY A CA 1
ATOM 1340 C C . GLY A 1 190 ? -3.051 -13.001 17.590 1.00 96.12 190 GLY A C 1
ATOM 1341 O O . GLY A 1 190 ? -2.437 -12.562 16.616 1.00 96.12 190 GLY A O 1
ATOM 1342 N N . ALA A 1 191 ? -3.259 -14.303 17.777 1.00 97.19 191 ALA A N 1
ATOM 1343 C CA . ALA A 1 191 ? -2.673 -15.327 16.927 1.00 97.19 191 ALA A CA 1
ATOM 1344 C C . ALA A 1 191 ? -3.113 -15.211 15.457 1.00 97.19 191 ALA A C 1
ATOM 1346 O O . ALA A 1 191 ? -4.280 -14.945 15.148 1.00 97.19 191 ALA A O 1
ATOM 1347 N N . VAL A 1 192 ? -2.165 -15.495 14.564 1.00 98.25 192 VAL A N 1
ATOM 1348 C CA . VAL A 1 192 ? -2.411 -15.771 13.148 1.00 98.25 192 VAL A CA 1
ATOM 1349 C C . VAL A 1 192 ? -2.307 -17.283 12.963 1.00 98.25 192 VAL A C 1
ATOM 1351 O O . VAL A 1 192 ? -1.208 -17.831 12.931 1.00 98.25 192 VAL A O 1
ATOM 1354 N N . ASN A 1 193 ? -3.445 -17.969 12.892 1.00 98.50 193 ASN A N 1
ATOM 1355 C CA . ASN A 1 193 ? -3.499 -19.414 12.696 1.00 98.50 193 ASN A CA 1
ATOM 1356 C C . ASN A 1 193 ? -3.678 -19.723 11.205 1.00 98.50 193 ASN A C 1
ATOM 1358 O O . ASN A 1 193 ? -4.758 -19.517 10.654 1.00 98.50 193 ASN A O 1
ATOM 1362 N N . ASN A 1 194 ? -2.617 -20.167 10.535 1.00 98.31 194 ASN A N 1
ATOM 1363 C CA . ASN A 1 194 ? -2.615 -20.382 9.091 1.00 98.31 194 ASN A CA 1
ATOM 1364 C C . ASN A 1 194 ? -2.430 -21.867 8.747 1.00 98.31 194 ASN A C 1
ATOM 1366 O O . ASN A 1 194 ? -1.315 -22.378 8.797 1.00 98.31 194 ASN A O 1
ATOM 1370 N N . ALA A 1 195 ? -3.522 -22.532 8.372 1.00 98.50 195 ALA A N 1
ATOM 1371 C CA . ALA A 1 195 ? -3.528 -23.880 7.804 1.00 98.50 195 ALA A CA 1
ATOM 1372 C C . ALA A 1 195 ? -3.650 -23.880 6.266 1.00 98.50 195 ALA A C 1
ATOM 1374 O O . ALA A 1 195 ? -3.525 -24.937 5.652 1.00 98.50 195 ALA A O 1
ATOM 1375 N N . GLY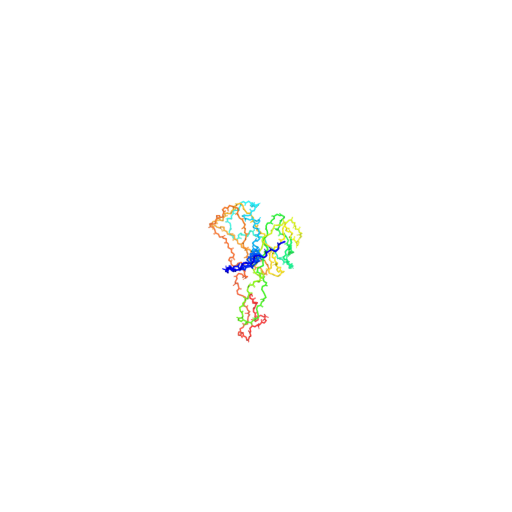 A 1 196 ? -3.939 -22.722 5.660 1.00 98.31 196 GLY A N 1
ATOM 1376 C CA . GLY A 1 196 ? -4.008 -22.506 4.214 1.00 98.31 196 GLY A CA 1
ATOM 1377 C C . GLY A 1 196 ? -2.783 -21.745 3.702 1.00 98.31 196 GLY A C 1
ATOM 1378 O O . GLY A 1 196 ? -1.645 -22.130 3.975 1.00 98.31 196 GLY A O 1
ATOM 1379 N N . ALA A 1 197 ? -3.001 -20.652 2.961 1.00 98.06 197 ALA A N 1
ATOM 1380 C CA . ALA A 1 197 ? -1.913 -19.838 2.409 1.00 98.06 197 ALA A CA 1
ATOM 1381 C C . ALA A 1 197 ? -2.090 -18.324 2.613 1.00 98.06 197 ALA A C 1
ATOM 1383 O O . ALA A 1 197 ? -3.190 -17.779 2.541 1.00 98.06 197 ALA A O 1
ATOM 1384 N N . ILE A 1 198 ? -0.971 -17.620 2.786 1.00 98.38 198 ILE A N 1
ATOM 1385 C CA . ILE A 1 198 ? -0.881 -16.157 2.723 1.00 98.38 198 ILE A CA 1
ATOM 1386 C C . ILE A 1 198 ? 0.290 -15.848 1.798 1.00 98.38 198 ILE A C 1
ATOM 1388 O O . ILE A 1 198 ? 1.424 -16.184 2.131 1.00 98.38 198 ILE A O 1
ATOM 1392 N N . HIS A 1 199 ? 0.028 -15.275 0.625 1.00 96.38 199 HIS A N 1
ATOM 1393 C CA . HIS A 1 199 ? 1.063 -15.143 -0.401 1.00 96.38 199 HIS A CA 1
ATOM 1394 C C . HIS A 1 199 ? 0.796 -14.017 -1.407 1.00 96.38 199 HIS A C 1
ATOM 1396 O O . HIS A 1 199 ? -0.319 -13.516 -1.550 1.00 96.38 199 HIS A O 1
ATOM 1402 N N . ALA A 1 200 ? 1.845 -13.626 -2.129 1.00 94.94 200 ALA A N 1
ATOM 1403 C CA . ALA A 1 200 ? 1.783 -12.681 -3.244 1.00 94.94 200 ALA A CA 1
ATOM 1404 C C . ALA A 1 200 ? 2.343 -13.298 -4.542 1.00 94.94 200 ALA A C 1
ATOM 1406 O O . ALA A 1 200 ? 2.773 -12.578 -5.446 1.00 94.94 200 ALA A O 1
ATOM 1407 N N . ASP A 1 201 ? 2.338 -14.630 -4.650 1.00 92.69 201 ASP A N 1
ATOM 1408 C CA . ASP A 1 201 ? 2.916 -15.337 -5.796 1.00 92.69 201 ASP A CA 1
ATOM 1409 C C . ASP A 1 201 ? 2.200 -14.958 -7.091 1.00 92.69 201 ASP A C 1
ATOM 1411 O O . ASP A 1 201 ? 0.968 -14.921 -7.164 1.00 92.69 201 ASP A O 1
ATOM 1415 N N . GLY A 1 202 ? 2.983 -14.624 -8.118 1.00 89.75 202 GLY A N 1
ATOM 1416 C CA . GLY A 1 202 ? 2.450 -14.141 -9.392 1.00 89.75 202 GLY A CA 1
ATOM 1417 C C . GLY A 1 202 ? 1.713 -12.795 -9.300 1.00 89.75 202 GLY A C 1
ATOM 1418 O O . GLY A 1 202 ? 1.084 -12.388 -10.272 1.00 89.75 202 GLY A O 1
ATOM 1419 N N . ARG A 1 203 ? 1.771 -12.081 -8.163 1.00 91.94 203 ARG A N 1
ATOM 1420 C CA . ARG A 1 203 ? 1.116 -10.770 -7.976 1.00 91.94 203 ARG A CA 1
ATOM 1421 C C . ARG A 1 203 ? 2.069 -9.582 -8.125 1.00 91.94 203 ARG A C 1
ATOM 1423 O O . ARG A 1 203 ? 1.617 -8.448 -8.033 1.00 91.94 203 ARG A O 1
ATOM 1430 N N . GLY A 1 204 ? 3.359 -9.826 -8.361 1.00 86.12 204 GLY A N 1
ATOM 1431 C CA . GLY A 1 204 ? 4.355 -8.804 -8.713 1.00 86.12 204 GLY A CA 1
ATOM 1432 C C . GLY A 1 204 ? 4.285 -8.393 -10.190 1.00 86.12 204 GLY A C 1
ATOM 1433 O O . GLY A 1 204 ? 3.222 -8.483 -10.797 1.00 86.12 204 GLY A O 1
ATOM 1434 N N . PHE A 1 205 ? 5.414 -7.970 -10.776 1.00 74.81 205 PHE A N 1
ATOM 1435 C CA . PHE A 1 205 ? 5.548 -7.471 -12.159 1.00 74.81 205 PHE A CA 1
ATOM 1436 C C . PHE A 1 205 ? 4.830 -8.353 -13.202 1.00 74.81 205 PHE A C 1
ATOM 1438 O O . PHE A 1 205 ? 5.404 -9.315 -13.709 1.00 74.81 205 PHE A O 1
ATOM 1445 N N . ARG A 1 206 ? 3.547 -8.057 -13.473 1.00 70.88 206 ARG A N 1
ATOM 1446 C CA . ARG A 1 206 ? 2.657 -8.801 -14.387 1.00 70.88 206 ARG A CA 1
ATOM 1447 C C . ARG A 1 206 ? 2.739 -10.330 -14.228 1.00 70.88 206 ARG A C 1
ATOM 1449 O O . ARG A 1 206 ? 2.713 -11.060 -15.212 1.00 70.88 206 ARG A O 1
ATOM 1456 N N . GLY A 1 207 ? 2.905 -10.820 -12.997 1.00 74.12 207 GLY A N 1
ATOM 1457 C CA . GLY A 1 207 ? 3.041 -12.254 -12.713 1.00 74.12 207 GLY A CA 1
ATOM 1458 C C . GLY A 1 207 ? 4.248 -12.941 -13.360 1.00 74.12 207 GLY A C 1
ATOM 1459 O O . GLY A 1 207 ? 4.177 -14.132 -13.639 1.00 74.12 207 GLY A O 1
ATOM 1460 N N . ALA A 1 208 ? 5.334 -12.199 -13.604 1.00 67.88 208 ALA A N 1
ATOM 1461 C CA . ALA A 1 208 ? 6.515 -12.661 -14.337 1.00 67.88 208 ALA A CA 1
ATOM 1462 C C . ALA A 1 208 ? 6.214 -13.115 -15.780 1.00 67.88 208 ALA A C 1
ATOM 1464 O O . ALA A 1 208 ? 6.969 -13.893 -16.361 1.00 67.88 208 ALA A O 1
ATOM 1465 N N . PHE A 1 209 ? 5.125 -12.616 -16.375 1.00 72.94 209 PHE A N 1
ATOM 1466 C CA . PHE A 1 209 ? 4.837 -12.832 -17.787 1.00 72.94 209 PHE A CA 1
ATOM 1467 C C . PHE A 1 209 ? 5.930 -12.187 -18.648 1.00 72.94 209 PHE A C 1
ATOM 1469 O O . PHE A 1 209 ? 6.142 -10.972 -18.591 1.00 72.94 209 PHE A O 1
ATOM 1476 N N . ALA A 1 210 ? 6.613 -13.001 -19.453 1.00 70.44 210 ALA A N 1
ATOM 1477 C CA . ALA A 1 210 ? 7.564 -12.513 -20.438 1.00 70.44 210 ALA A CA 1
ATOM 1478 C C . ALA A 1 210 ? 6.801 -11.808 -21.566 1.00 70.44 210 ALA A C 1
ATOM 1480 O O . ALA A 1 210 ? 6.016 -12.430 -22.280 1.00 70.44 210 ALA A O 1
ATOM 1481 N N . TRP A 1 211 ? 7.023 -10.504 -21.716 1.00 71.81 211 TRP A N 1
ATOM 1482 C CA . TRP A 1 211 ? 6.551 -9.763 -22.879 1.00 71.81 211 TRP A CA 1
ATOM 1483 C C . TRP A 1 211 ? 7.648 -9.812 -23.937 1.00 71.81 211 TRP A C 1
ATOM 1485 O O . TRP A 1 211 ? 8.688 -9.189 -23.749 1.00 71.81 211 TRP A O 1
ATOM 1495 N N . ASN A 1 212 ? 7.428 -10.556 -25.019 1.00 76.38 212 ASN A N 1
ATOM 1496 C CA . ASN A 1 212 ? 8.334 -10.598 -26.164 1.00 76.38 212 ASN A CA 1
ATOM 1497 C C . ASN A 1 212 ? 7.729 -9.786 -27.313 1.00 76.38 212 ASN A C 1
ATOM 1499 O O . ASN A 1 212 ? 6.508 -9.757 -27.472 1.00 76.38 212 ASN A O 1
ATOM 1503 N N . GLY A 1 213 ? 8.582 -9.100 -28.072 1.00 77.12 213 GLY A N 1
ATOM 1504 C CA . GLY A 1 213 ? 8.209 -8.575 -29.382 1.00 77.12 213 GLY A CA 1
ATOM 1505 C C . GLY A 1 213 ? 8.217 -9.680 -30.439 1.00 77.12 213 GLY A C 1
ATOM 1506 O O . GLY A 1 213 ? 8.688 -10.785 -30.177 1.00 77.12 213 GLY A O 1
ATOM 1507 N N . ASP A 1 214 ? 7.740 -9.353 -31.636 1.00 82.50 214 ASP A N 1
ATOM 1508 C CA . ASP A 1 214 ? 7.762 -10.227 -32.819 1.00 82.50 214 ASP A CA 1
ATOM 1509 C C . ASP A 1 214 ? 9.084 -10.096 -33.612 1.00 82.50 214 ASP A C 1
ATOM 1511 O O . ASP A 1 214 ? 9.177 -10.525 -34.762 1.00 82.50 214 ASP A O 1
ATOM 1515 N N . GLY A 1 215 ? 10.095 -9.431 -33.039 1.00 77.56 215 GLY A N 1
ATOM 1516 C CA . GLY A 1 215 ? 11.395 -9.211 -33.667 1.00 77.56 215 GLY A CA 1
ATOM 1517 C C . GLY A 1 215 ? 12.337 -10.397 -33.481 1.00 77.56 215 GLY A C 1
ATOM 1518 O O . GLY A 1 215 ? 12.645 -10.778 -32.354 1.00 77.56 215 GLY A O 1
ATOM 1519 N N . ASP A 1 216 ? 12.860 -10.921 -34.590 1.00 74.56 216 ASP A N 1
ATOM 1520 C CA . ASP A 1 216 ? 13.947 -11.900 -34.606 1.00 74.56 216 ASP A CA 1
ATOM 1521 C C . ASP A 1 216 ? 15.258 -11.226 -35.043 1.00 74.56 216 ASP A C 1
ATOM 1523 O O . ASP A 1 216 ? 15.294 -10.462 -36.008 1.00 74.56 216 ASP A O 1
ATOM 1527 N N . GLY A 1 217 ? 16.368 -11.541 -34.365 1.00 72.31 217 GLY A N 1
ATOM 1528 C CA . GLY A 1 217 ? 17.707 -11.111 -34.790 1.00 72.31 217 GLY A CA 1
ATOM 1529 C C . GLY A 1 217 ? 18.143 -9.726 -34.304 1.00 72.31 217 GLY A C 1
ATOM 1530 O O . GLY A 1 217 ? 18.704 -8.966 -35.091 1.00 72.31 217 GLY A O 1
ATOM 1531 N N . CYS A 1 218 ? 17.925 -9.419 -33.017 1.00 73.38 218 CYS A N 1
ATOM 1532 C CA . CYS A 1 218 ? 18.300 -8.162 -32.354 1.00 73.38 218 CYS A CA 1
ATOM 1533 C C . CYS A 1 218 ? 19.626 -7.572 -32.880 1.00 73.38 218 CYS A C 1
ATOM 1535 O O . CYS A 1 218 ? 20.708 -8.092 -32.600 1.00 73.38 218 CYS A O 1
ATOM 1537 N N . THR A 1 219 ? 19.548 -6.466 -33.625 1.00 80.69 219 THR A N 1
ATOM 1538 C CA . THR A 1 219 ? 20.725 -5.759 -34.178 1.00 80.69 219 THR A CA 1
ATOM 1539 C C . THR A 1 219 ? 21.229 -4.637 -33.267 1.00 80.69 219 THR A C 1
ATOM 1541 O O . THR A 1 219 ? 22.317 -4.099 -33.475 1.00 80.69 219 THR A O 1
ATOM 1544 N N . ALA A 1 220 ? 20.451 -4.298 -32.237 1.00 79.62 220 ALA A N 1
ATOM 1545 C CA . ALA A 1 220 ? 20.740 -3.267 -31.255 1.00 79.62 220 ALA A CA 1
ATOM 1546 C C . ALA A 1 220 ? 20.209 -3.669 -29.869 1.00 79.62 220 ALA A C 1
ATOM 1548 O O . ALA A 1 220 ? 19.466 -4.637 -29.715 1.00 79.62 220 ALA A O 1
ATOM 1549 N N . LEU A 1 221 ? 20.597 -2.904 -28.847 1.00 82.25 221 LEU A N 1
ATOM 1550 C CA . LEU A 1 221 ? 20.141 -3.101 -27.466 1.00 82.25 221 LEU A CA 1
ATOM 1551 C C . LEU A 1 221 ? 18.721 -2.570 -27.215 1.00 82.25 221 LEU A C 1
ATOM 1553 O O . LEU A 1 221 ? 18.108 -2.923 -26.205 1.00 82.25 221 LEU A O 1
ATOM 1557 N N . ASP A 1 222 ? 18.229 -1.697 -28.093 1.00 85.50 222 ASP A N 1
ATOM 1558 C CA . ASP A 1 222 ? 16.917 -1.059 -28.035 1.00 85.50 222 ASP A CA 1
ATOM 1559 C C . ASP A 1 222 ? 16.240 -1.174 -29.397 1.00 85.50 222 ASP A C 1
ATOM 1561 O O . ASP A 1 222 ? 16.841 -0.855 -30.421 1.00 85.50 222 ASP A O 1
ATOM 1565 N N . GLU A 1 223 ? 14.978 -1.592 -29.394 1.00 83.06 223 GLU A N 1
ATOM 1566 C CA . GLU A 1 223 ? 14.153 -1.707 -30.590 1.00 83.06 223 GLU A CA 1
ATOM 1567 C C . GLU A 1 223 ? 12.729 -1.240 -30.273 1.00 83.06 223 GLU A C 1
ATOM 1569 O O . GLU A 1 223 ? 12.234 -1.409 -29.155 1.00 83.06 223 GLU A O 1
ATOM 1574 N N . GLN A 1 224 ? 12.072 -0.600 -31.240 1.00 83.88 224 GLN A N 1
ATOM 1575 C CA . GLN A 1 224 ? 10.696 -0.142 -31.076 1.00 83.88 224 GLN A CA 1
ATOM 1576 C C . GLN A 1 224 ? 9.722 -1.324 -31.203 1.00 83.88 224 GLN A C 1
ATOM 1578 O O . GLN A 1 224 ? 9.956 -2.264 -31.960 1.00 83.88 224 GLN A O 1
ATOM 1583 N N . TRP A 1 225 ? 8.593 -1.267 -30.493 1.00 81.00 225 TRP A N 1
ATOM 1584 C CA . TRP A 1 225 ? 7.478 -2.196 -30.714 1.00 81.00 225 TRP A CA 1
ATOM 1585 C C . TRP A 1 225 ? 7.020 -2.160 -32.193 1.00 81.00 225 TRP A C 1
ATOM 1587 O O . TRP A 1 225 ? 6.874 -1.056 -32.729 1.00 81.00 225 TRP A O 1
ATOM 1597 N N . PRO A 1 226 ? 6.750 -3.305 -32.859 1.00 81.12 226 PRO A N 1
ATOM 1598 C CA . PRO A 1 226 ? 6.618 -4.655 -32.302 1.00 81.12 226 PRO A CA 1
ATOM 1599 C C . PRO A 1 226 ? 7.904 -5.482 -32.214 1.00 81.12 226 PRO A C 1
ATOM 1601 O O . PRO A 1 226 ? 7.861 -6.547 -31.614 1.00 81.12 226 PRO A O 1
ATOM 1604 N N . GLY A 1 227 ? 9.033 -5.018 -32.755 1.00 79.38 227 GLY A N 1
ATOM 1605 C CA . GLY A 1 227 ? 10.297 -5.764 -32.713 1.00 79.38 227 GLY A CA 1
ATOM 1606 C C . GLY A 1 227 ? 10.888 -5.874 -31.303 1.00 79.38 227 GLY A C 1
ATOM 1607 O O . GLY A 1 227 ? 11.349 -6.936 -30.897 1.00 79.38 227 GLY A O 1
ATOM 1608 N N . GLY A 1 228 ? 10.793 -4.798 -30.513 1.00 76.19 228 GLY A N 1
ATOM 1609 C CA . GLY A 1 228 ? 11.258 -4.751 -29.123 1.00 76.19 228 GLY A CA 1
ATOM 1610 C C . GLY A 1 228 ? 10.148 -4.839 -28.071 1.00 76.19 228 GLY A C 1
ATOM 1611 O O . GLY A 1 228 ? 8.999 -4.470 -28.312 1.00 76.19 228 GLY A O 1
ATOM 1612 N N . ALA A 1 229 ? 10.512 -5.275 -26.862 1.00 75.81 229 ALA A N 1
ATOM 1613 C CA . ALA A 1 229 ? 9.636 -5.364 -25.693 1.00 75.81 229 ALA A CA 1
ATOM 1614 C C . ALA A 1 229 ? 9.977 -4.325 -24.610 1.00 75.81 229 ALA A C 1
ATOM 1616 O O . ALA A 1 229 ? 11.116 -3.867 -24.496 1.00 75.81 229 ALA A O 1
ATOM 1617 N N . SER A 1 230 ? 8.996 -3.977 -23.767 1.00 70.88 230 SER A N 1
ATOM 1618 C CA . SER A 1 230 ? 9.229 -3.107 -22.608 1.00 70.88 230 SER A CA 1
ATOM 1619 C C . SER A 1 230 ? 10.211 -3.750 -21.628 1.00 70.88 230 SER A C 1
ATOM 1621 O O . SER A 1 230 ? 10.002 -4.890 -21.210 1.00 70.88 230 SER A O 1
ATOM 1623 N N . LYS A 1 231 ? 11.234 -2.996 -21.224 1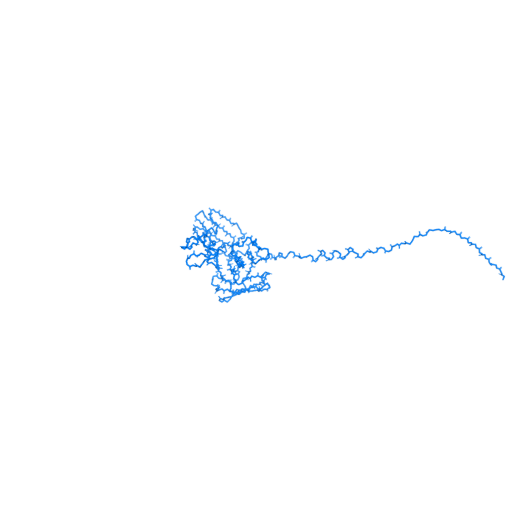.00 68.44 231 LYS A N 1
ATOM 1624 C CA . LYS A 1 231 ? 12.201 -3.409 -20.200 1.00 68.44 231 LYS A CA 1
ATOM 1625 C C . LYS A 1 231 ? 11.554 -3.342 -18.811 1.00 68.44 231 LYS A C 1
ATOM 1627 O O . LYS A 1 231 ? 10.670 -2.512 -18.595 1.00 68.44 231 LYS A O 1
ATOM 1632 N N . GLY A 1 232 ? 11.947 -4.276 -17.941 1.00 59.16 232 GLY A N 1
ATOM 1633 C CA . GLY A 1 232 ? 11.453 -4.403 -16.562 1.00 59.16 232 GLY A CA 1
ATOM 1634 C C . GLY A 1 232 ? 11.730 -3.187 -15.692 1.00 59.16 232 GLY A C 1
ATOM 1635 O O . GLY A 1 232 ? 12.735 -2.493 -15.960 1.00 59.16 232 GLY A O 1
#